Protein AF-A0A839G8G4-F1 (afdb_monomer_lite)

Organism: NCBI:txid1549639

Foldseek 3Di:
DDDDDDDDDDDDDDDDDDDDPDPDDPDPVVVLVVLLVVLVVLLVVLLVLLCVVLVPPDPLDDVCLVVSVVVNVVSLVVNVVCVVSYDPVSNVSSVVSNVSNVLSNVLNVVCNVPPDDLVLLLVLCCQQQVGSCNLVDQDDQACLLVSLVSNLVSCVVCVVPDDPVNVSSSSSVVSSSVSSCVVCVVVHDPVSVVSSVVSVVVVVVSVVVVVVVVVVVVVD

InterPro domains:
  IPR046695 Domain of unknown function DUF6565 [PF20203] (155-213)

pLDDT: mean 78.85, std 17.22, range [38.25, 98.38]

Secondary structure (DSSP, 8-state):
---------------------------HHHHHHHHHHHHHHHHHHHHHHHHHHHS-TT-S--TTHHHHHHHHHHHHHHHHTTGGGS-HHHHHHHHHHHHHHHHHHHHHHHHHHSPPPHHHHHHHHHHHHSSTTTTTSPPPTTTHHHHHHHHHHHHHHHGGG--HHHHHHHHHHHHHHHHHHHHHGGGS-HHHHHHHHHHHHHHHHHHHHHHHHHHHHH--

Sequence (220 aa):
MRSQFSCLYPFLFCATLLLTAACDRPSDQTAVTQTENKVEEELADFRNWVAAKTAKADSTADDKWPEVKEEFKQRSARLDARLDSLSATSKEEYKELRRKFNNWEASSQQRAEMPLHGETLRRFKTELLGSPTALDSIWAPDRVHDTYATFLQNVRKNRSGWTAADWDYVDEIYQQMSHKKDAVERNISPGDKLKIKALQAEYLTLETGHDAKGLFKAVK

Radius of gyration: 31.76 Å; chains: 1; bounding box: 90×43×109 Å

Structure (mmCIF, N/CA/C/O backbone):
data_AF-A0A839G8G4-F1
#
_entry.id   AF-A0A839G8G4-F1
#
loop_
_atom_site.group_PDB
_atom_site.id
_atom_site.type_symbol
_atom_site.label_atom_id
_atom_site.label_alt_id
_atom_site.label_comp_id
_atom_site.label_asym_id
_atom_site.label_entity_id
_atom_site.label_seq_id
_atom_site.pdbx_PDB_ins_code
_atom_site.Cartn_x
_atom_site.Cartn_y
_atom_site.Cartn_z
_atom_site.occupancy
_atom_site.B_iso_or_equiv
_atom_site.auth_seq_id
_atom_site.auth_comp_id
_atom_site.auth_asym_id
_atom_site.auth_atom_id
_atom_site.pdbx_PDB_model_num
ATOM 1 N N . MET A 1 1 ? -74.552 -1.899 85.674 1.00 39.09 1 MET A N 1
ATOM 2 C CA . MET A 1 1 ? -73.699 -3.095 85.844 1.00 39.09 1 MET A CA 1
ATOM 3 C C . MET A 1 1 ? -72.262 -2.680 85.574 1.00 39.09 1 MET A C 1
ATOM 5 O O . MET A 1 1 ? -72.058 -2.116 84.516 1.00 39.09 1 MET A O 1
ATOM 9 N N . ARG A 1 2 ? -71.373 -2.893 86.568 1.00 38.25 2 ARG A N 1
ATOM 10 C CA . ARG A 1 2 ? -69.904 -3.142 86.542 1.00 38.25 2 ARG A CA 1
ATOM 11 C C . ARG A 1 2 ? -69.070 -2.540 85.394 1.00 38.25 2 ARG A C 1
ATOM 13 O O . ARG A 1 2 ? -69.427 -2.692 84.245 1.00 38.25 2 ARG A O 1
ATOM 20 N N . SER A 1 3 ? -67.858 -2.032 85.561 1.00 39.75 3 SER A N 1
ATOM 21 C CA . SER A 1 3 ? -66.961 -1.751 86.684 1.00 39.75 3 SER A CA 1
ATOM 22 C C . SER A 1 3 ? -65.766 -0.994 86.077 1.00 39.75 3 SER A C 1
ATOM 24 O O . SER A 1 3 ? -65.448 -1.173 84.907 1.00 39.75 3 SER A O 1
ATOM 26 N N . GLN A 1 4 ? -65.136 -0.176 86.914 1.00 54.81 4 GLN A N 1
ATOM 27 C CA . GLN A 1 4 ? -63.794 0.421 86.852 1.00 54.81 4 GLN A CA 1
ATOM 28 C C . GLN A 1 4 ? -62.723 -0.349 86.051 1.00 54.81 4 GLN A C 1
ATOM 30 O O . GLN A 1 4 ? -62.725 -1.573 86.092 1.00 54.81 4 GLN A O 1
ATOM 35 N N . PHE A 1 5 ? -61.759 0.367 85.449 1.00 51.28 5 PHE A N 1
ATOM 36 C CA . PHE A 1 5 ? -60.326 0.289 85.804 1.00 51.28 5 PHE A CA 1
ATOM 37 C C . PHE A 1 5 ? -59.495 1.390 85.107 1.00 51.28 5 PHE A C 1
ATOM 39 O O . PHE A 1 5 ? -59.563 1.578 83.896 1.00 51.28 5 PHE A O 1
ATOM 46 N N . SER A 1 6 ? -58.707 2.105 85.910 1.00 54.09 6 SER A N 1
ATOM 47 C CA . SER A 1 6 ? -57.649 3.050 85.531 1.00 54.09 6 SER A CA 1
ATOM 48 C C . SER A 1 6 ? -56.405 2.329 84.993 1.00 54.09 6 SER A C 1
ATOM 50 O O . SER A 1 6 ? -56.079 1.266 85.512 1.00 54.09 6 SER A O 1
ATOM 52 N N . CYS A 1 7 ? -55.633 2.948 84.086 1.00 47.78 7 CYS A N 1
ATOM 53 C CA . CYS A 1 7 ? -54.163 2.894 84.141 1.00 47.78 7 CYS A CA 1
ATOM 54 C C . CYS A 1 7 ? -53.483 4.001 83.308 1.00 47.78 7 CYS A C 1
ATOM 56 O O . CYS A 1 7 ? -53.984 4.450 82.283 1.00 47.78 7 CYS A O 1
ATOM 58 N N . LEU A 1 8 ? -52.348 4.440 83.844 1.00 43.16 8 LEU A N 1
ATOM 59 C CA . LEU A 1 8 ? -51.515 5.610 83.565 1.00 43.16 8 LEU A CA 1
ATOM 60 C C . LEU A 1 8 ? -50.354 5.307 82.579 1.00 43.16 8 LEU A C 1
ATOM 62 O O . LEU A 1 8 ? -49.754 4.245 82.696 1.00 43.16 8 LEU A O 1
ATOM 66 N N . TYR A 1 9 ? -49.970 6.327 81.777 1.00 46.84 9 TYR A N 1
ATOM 67 C CA . TYR A 1 9 ? -48.616 6.657 81.231 1.00 46.84 9 TYR A CA 1
ATOM 68 C C . TYR A 1 9 ? -47.989 5.766 80.110 1.00 46.84 9 TYR A C 1
ATOM 70 O O . TYR A 1 9 ? -48.392 4.622 79.951 1.00 46.84 9 TYR A O 1
ATOM 78 N N . PRO A 1 10 ? -46.908 6.195 79.400 1.00 55.59 10 PRO A N 1
ATOM 79 C CA . PRO A 1 10 ? -46.679 7.442 78.636 1.00 55.59 10 PRO A CA 1
ATOM 80 C C . PRO A 1 10 ? -45.922 7.219 77.280 1.00 55.59 10 PRO A C 1
ATOM 82 O O . PRO A 1 10 ? -45.584 6.099 76.929 1.00 55.59 10 PRO A O 1
ATOM 85 N N . PHE A 1 11 ? -45.631 8.312 76.550 1.00 45.66 11 PHE A N 1
ATOM 86 C CA . PHE A 1 11 ? -44.512 8.533 75.598 1.00 45.66 11 PHE A CA 1
ATOM 87 C C . PHE A 1 11 ? -43.949 7.354 74.765 1.00 45.66 11 PHE A C 1
ATOM 89 O O . PHE A 1 11 ? -43.219 6.529 75.299 1.00 45.66 11 PHE A O 1
ATOM 96 N N . LEU A 1 12 ? -44.040 7.434 73.425 1.00 48.47 12 LEU A N 1
ATOM 97 C CA . LEU A 1 12 ? -42.851 7.280 72.566 1.00 48.47 12 LEU A CA 1
ATOM 98 C C . LEU A 1 12 ? -43.067 7.835 71.145 1.00 48.47 12 LEU A C 1
ATOM 100 O O . LEU A 1 12 ? -43.949 7.419 70.400 1.00 48.47 12 LEU A O 1
ATOM 104 N N . PHE A 1 13 ? -42.215 8.798 70.803 1.00 47.19 13 PHE A N 1
ATOM 105 C CA . PHE A 1 13 ? -41.984 9.363 69.478 1.00 47.19 13 PHE A CA 1
ATOM 106 C C . PHE A 1 13 ? -41.374 8.282 68.567 1.00 47.19 13 PHE A C 1
ATOM 108 O O . PHE A 1 13 ? -40.364 7.686 68.934 1.00 47.19 13 PHE A O 1
ATOM 115 N N . CYS A 1 14 ? -41.913 8.060 67.367 1.00 41.09 14 CYS A N 1
ATOM 116 C CA . CYS A 1 14 ? -41.166 7.382 66.306 1.00 41.09 14 CYS A CA 1
ATOM 117 C C . CYS A 1 14 ? -41.552 7.972 64.946 1.00 41.09 14 CYS A C 1
ATOM 119 O O . CYS A 1 14 ? -42.540 7.587 64.322 1.00 41.09 14 CYS A O 1
ATOM 121 N N . ALA A 1 15 ? -40.777 8.974 64.528 1.00 46.25 15 ALA A N 1
ATOM 122 C CA . ALA A 1 15 ? -40.809 9.529 63.187 1.00 46.25 15 ALA A CA 1
ATOM 123 C C . ALA A 1 15 ? -40.281 8.476 62.202 1.00 46.25 15 ALA A C 1
ATOM 125 O O . ALA A 1 15 ? -39.110 8.102 62.246 1.00 46.25 15 ALA A O 1
ATOM 126 N N . THR A 1 16 ? -41.149 7.986 61.321 1.00 45.97 16 THR A N 1
ATOM 127 C CA . THR A 1 16 ? -40.780 7.078 60.232 1.00 45.97 16 THR A CA 1
ATOM 128 C C . THR A 1 16 ? -40.383 7.901 59.010 1.00 45.97 16 THR A C 1
ATOM 130 O O . THR A 1 16 ? -41.213 8.438 58.282 1.00 45.97 16 THR A O 1
ATOM 133 N N . LEU A 1 17 ? -39.071 8.016 58.816 1.00 45.28 17 LEU A N 1
ATOM 134 C CA . LEU A 1 17 ? -38.427 8.522 57.608 1.00 45.28 17 LEU A CA 1
ATOM 135 C C . LEU A 1 17 ? -38.549 7.444 56.517 1.00 45.28 17 LEU A C 1
ATOM 137 O O . LEU A 1 17 ? -37.880 6.414 56.577 1.00 45.28 17 LEU A O 1
ATOM 141 N N . LEU A 1 18 ? -39.423 7.659 55.532 1.00 46.69 18 LEU A N 1
ATOM 142 C CA . LEU A 1 18 ? -39.473 6.852 54.312 1.00 46.69 18 LEU A CA 1
ATOM 143 C C . LEU A 1 18 ? -38.325 7.290 53.391 1.00 46.69 18 LEU A C 1
ATOM 145 O O . LEU A 1 18 ? -38.434 8.292 52.687 1.00 46.69 18 LEU A O 1
ATOM 149 N N . LEU A 1 19 ? -37.217 6.543 53.400 1.00 46.03 19 LEU A N 1
ATOM 150 C CA . LEU A 1 19 ? -36.221 6.604 52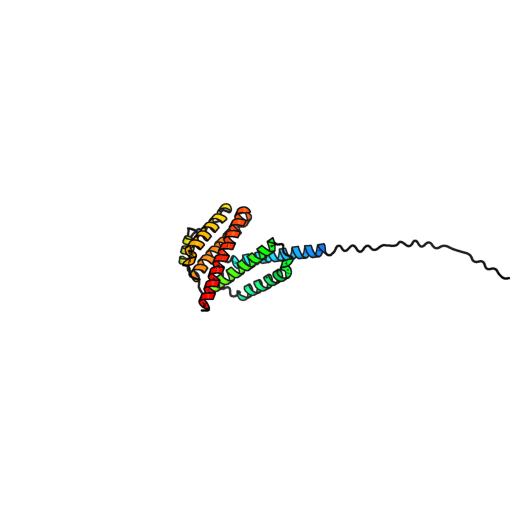.330 1.00 46.03 19 LEU A CA 1
ATOM 151 C C . LEU A 1 19 ? -36.797 5.907 51.091 1.00 46.03 19 LEU A C 1
ATOM 153 O O . LEU A 1 19 ? -36.861 4.681 51.020 1.00 46.03 19 LEU A O 1
ATOM 157 N N . THR A 1 20 ? -37.190 6.690 50.092 1.00 52.88 20 THR A N 1
ATOM 158 C CA . THR A 1 20 ? -37.368 6.204 48.723 1.00 52.88 20 THR A CA 1
ATOM 159 C C . THR A 1 20 ? -35.988 5.967 48.114 1.00 52.88 20 THR A C 1
ATOM 161 O O . THR A 1 20 ? -35.296 6.915 47.743 1.00 52.88 20 THR A O 1
ATOM 164 N N . ALA A 1 21 ? -35.567 4.706 48.023 1.00 50.88 21 ALA A N 1
ATOM 165 C CA . ALA A 1 21 ? -34.405 4.320 47.233 1.00 50.88 21 ALA A CA 1
ATOM 166 C C . ALA A 1 21 ? -34.745 4.455 45.738 1.00 50.88 21 ALA A C 1
ATOM 168 O O . ALA A 1 21 ? -35.366 3.573 45.145 1.00 50.88 21 ALA A O 1
ATOM 169 N N . ALA A 1 22 ? -34.358 5.579 45.134 1.00 47.53 22 ALA A N 1
ATOM 170 C CA . ALA A 1 22 ? -34.290 5.724 43.687 1.00 47.53 22 ALA A CA 1
ATOM 171 C C . ALA A 1 22 ? -33.100 4.893 43.175 1.00 47.53 22 ALA A C 1
ATOM 173 O O . ALA A 1 22 ? -31.946 5.209 43.453 1.00 47.53 22 ALA A O 1
ATOM 174 N N . CYS A 1 23 ? -33.377 3.798 42.464 1.00 41.28 23 CYS A N 1
ATOM 175 C CA . CYS A 1 23 ? -32.366 3.077 41.693 1.00 41.28 23 CYS A CA 1
ATOM 176 C C . CYS A 1 23 ? -32.070 3.862 40.409 1.00 41.28 23 CYS A C 1
ATOM 178 O O . CYS A 1 23 ? -32.618 3.553 39.354 1.00 41.28 23 CYS A O 1
ATOM 180 N N . ASP A 1 24 ? -31.210 4.873 40.496 1.00 49.69 24 ASP A N 1
ATOM 181 C CA . ASP A 1 24 ? -30.507 5.384 39.321 1.00 49.69 24 ASP A CA 1
ATOM 182 C C . ASP A 1 24 ? -29.491 4.317 38.877 1.00 49.69 24 ASP A C 1
ATOM 184 O O . ASP A 1 24 ? -28.646 3.886 39.665 1.00 49.69 24 ASP A O 1
ATOM 188 N N . ARG A 1 25 ? -29.584 3.850 37.625 1.00 53.97 25 ARG A N 1
ATOM 189 C CA . ARG A 1 25 ? -28.586 2.976 36.980 1.00 53.97 25 ARG A CA 1
ATOM 190 C C . ARG A 1 25 ? -27.705 3.809 36.040 1.00 53.97 25 ARG A C 1
ATOM 192 O O . ARG A 1 25 ? -28.003 3.882 34.849 1.00 53.97 25 ARG A O 1
ATOM 199 N N . PRO A 1 26 ? -26.589 4.388 36.512 1.00 51.09 26 PRO A N 1
ATOM 200 C CA . PRO A 1 26 ? -25.549 4.906 35.640 1.00 51.09 26 PRO A CA 1
ATOM 201 C C . PRO A 1 26 ? -24.503 3.802 35.418 1.00 51.09 26 PRO A C 1
ATOM 203 O O . PRO A 1 26 ? -23.453 3.797 36.053 1.00 51.09 26 PRO A O 1
ATOM 206 N N . SER A 1 27 ? -24.794 2.807 34.575 1.00 55.31 27 SER A N 1
ATOM 207 C CA . SER A 1 27 ? -23.819 1.729 34.302 1.00 55.31 27 SER A CA 1
ATOM 208 C C . SER A 1 27 ? -23.748 1.247 32.855 1.00 55.31 27 SER A C 1
ATOM 210 O O . SER A 1 27 ? -22.764 0.612 32.496 1.00 55.31 27 SER A O 1
ATOM 212 N N . ASP A 1 28 ? -24.744 1.544 32.016 1.00 58.34 28 ASP A N 1
ATOM 213 C CA . ASP A 1 28 ? -24.764 1.039 30.633 1.00 58.34 28 ASP A CA 1
ATOM 214 C C . ASP A 1 28 ? -23.911 1.895 29.686 1.00 58.34 28 ASP A C 1
ATOM 216 O O . ASP A 1 28 ? -23.117 1.382 28.903 1.00 58.34 28 ASP A O 1
ATOM 220 N N . GLN A 1 29 ? -23.998 3.223 29.800 1.00 61.53 29 GLN A N 1
ATOM 221 C CA . GLN A 1 29 ? -23.278 4.132 28.898 1.00 61.53 29 GLN A CA 1
ATOM 222 C C . GLN A 1 29 ? -21.758 4.089 29.100 1.00 61.53 29 GLN A C 1
ATOM 224 O O . GLN A 1 29 ? -21.004 4.115 28.133 1.00 61.53 29 GLN A O 1
ATOM 229 N N . THR A 1 30 ? -21.289 3.961 30.342 1.00 64.94 30 THR A N 1
ATOM 230 C CA . THR A 1 30 ? -19.854 3.888 30.653 1.00 64.94 30 THR A CA 1
ATOM 231 C C . THR A 1 30 ? -19.215 2.588 30.164 1.00 64.94 30 THR A C 1
ATOM 233 O O . THR A 1 30 ? -18.091 2.618 29.664 1.00 64.94 30 THR A O 1
ATOM 236 N N . ALA A 1 31 ? -19.930 1.461 30.239 1.00 70.56 31 ALA A N 1
ATOM 237 C CA . ALA A 1 31 ? -19.451 0.168 29.750 1.00 70.56 31 ALA A CA 1
ATOM 238 C C . ALA A 1 31 ? -19.370 0.110 28.213 1.00 70.56 31 ALA A C 1
ATOM 240 O O . ALA A 1 31 ? -18.408 -0.440 27.666 1.00 70.56 31 ALA A O 1
ATOM 241 N N . VAL A 1 32 ? -20.340 0.716 27.515 1.00 74.88 32 VAL A N 1
ATOM 242 C CA . VAL A 1 32 ? -20.337 0.826 26.045 1.00 74.88 32 VAL A CA 1
ATOM 243 C C . VAL A 1 32 ? -19.165 1.685 25.575 1.00 74.88 32 VAL A C 1
ATOM 245 O O . VAL A 1 32 ? -18.343 1.207 24.797 1.00 74.88 32 VAL A O 1
ATOM 248 N N . THR A 1 33 ? -18.995 2.891 26.127 1.00 78.12 33 THR A N 1
ATOM 249 C CA . THR A 1 33 ? -17.882 3.782 25.753 1.00 78.12 33 THR A CA 1
ATOM 250 C C . THR A 1 33 ? -16.512 3.172 26.067 1.00 78.12 33 THR A C 1
ATOM 252 O O . THR A 1 33 ? -15.567 3.324 25.294 1.00 78.12 33 THR A O 1
ATOM 255 N N . GLN A 1 34 ? -16.373 2.441 27.177 1.00 81.12 34 GLN A N 1
ATOM 256 C CA . GLN A 1 34 ? -15.123 1.745 27.497 1.00 81.12 34 GLN A CA 1
ATOM 257 C C . GLN A 1 34 ? -14.823 0.609 26.507 1.00 81.12 34 GLN A C 1
ATOM 259 O O . GLN A 1 34 ? -13.662 0.388 26.158 1.00 81.12 34 GLN A O 1
ATOM 264 N N . THR A 1 35 ? -15.857 -0.099 26.046 1.00 80.88 35 THR A N 1
ATOM 265 C CA . THR A 1 35 ? -15.721 -1.154 25.037 1.00 80.88 35 THR A CA 1
ATOM 266 C C . THR A 1 35 ? -15.311 -0.566 23.691 1.00 80.88 35 THR A C 1
ATOM 268 O O . THR A 1 35 ? -14.343 -1.044 23.111 1.00 80.88 35 THR A O 1
ATOM 271 N N . GLU A 1 36 ? -15.967 0.501 23.232 1.00 83.56 36 GLU A N 1
ATOM 272 C CA . GLU A 1 36 ? -15.613 1.208 21.992 1.00 83.56 36 GLU A CA 1
ATOM 273 C C . GLU A 1 36 ? -14.155 1.690 22.019 1.00 83.56 36 GLU A C 1
ATOM 275 O O . GLU A 1 36 ? -13.376 1.337 21.136 1.00 83.56 36 GLU A O 1
ATOM 280 N N . ASN A 1 37 ? -13.735 2.381 23.087 1.00 87.94 37 ASN A N 1
ATOM 281 C CA . ASN A 1 37 ? -12.352 2.853 23.234 1.00 87.94 37 ASN A CA 1
ATOM 282 C C . ASN A 1 37 ? -11.328 1.712 23.160 1.00 87.94 37 ASN A C 1
ATOM 284 O O . ASN A 1 37 ? -10.284 1.853 22.526 1.00 87.94 37 ASN A O 1
ATOM 288 N N . LYS A 1 38 ? -11.633 0.567 23.779 1.00 92.75 38 LYS A N 1
ATOM 289 C CA . LYS A 1 38 ? -10.752 -0.603 23.758 1.00 92.75 38 LYS A CA 1
ATOM 290 C C . LYS A 1 38 ? -10.652 -1.228 22.365 1.00 92.75 38 LYS A C 1
ATOM 292 O O . LYS A 1 38 ? -9.578 -1.668 21.972 1.00 92.75 38 LYS A O 1
ATOM 297 N N . VAL A 1 39 ? -11.754 -1.297 21.618 1.00 92.75 39 VAL A N 1
ATOM 298 C CA . VAL A 1 39 ? -11.747 -1.873 20.262 1.00 92.75 39 VAL A CA 1
ATOM 299 C C . VAL A 1 39 ? -11.009 -0.951 19.284 1.00 92.75 39 VAL A C 1
ATOM 301 O O . VAL A 1 39 ? -10.279 -1.437 18.421 1.00 92.75 39 VAL A O 1
ATOM 304 N N . GLU A 1 40 ? -11.114 0.368 19.452 1.00 91.75 40 GLU A N 1
ATOM 305 C CA . GLU A 1 40 ? -10.335 1.338 18.669 1.00 91.75 40 GLU A CA 1
ATOM 306 C C . GLU A 1 40 ? -8.826 1.264 18.990 1.00 91.75 40 GLU A C 1
ATOM 308 O O . GLU A 1 40 ? -7.991 1.338 18.086 1.00 91.75 40 GLU A O 1
ATOM 313 N N . GLU A 1 41 ? -8.453 1.038 20.255 1.00 93.25 41 GLU A N 1
ATOM 314 C CA . GLU A 1 41 ? -7.062 0.767 20.652 1.00 93.25 41 GLU A CA 1
ATOM 315 C C . GLU A 1 41 ? -6.534 -0.528 20.011 1.00 93.25 41 GLU A C 1
ATOM 317 O O . GLU A 1 41 ? -5.456 -0.538 19.414 1.00 93.25 41 GLU A O 1
ATOM 322 N N . GLU A 1 42 ? -7.322 -1.607 20.037 1.00 94.31 42 GLU A N 1
ATOM 323 C CA . GLU A 1 42 ? -6.969 -2.867 19.373 1.00 94.31 42 GLU A CA 1
ATOM 324 C C . GLU A 1 42 ? -6.790 -2.702 17.853 1.00 94.31 42 GLU A C 1
ATOM 326 O O . GLU A 1 42 ? -5.913 -3.342 17.262 1.00 94.31 42 GLU A O 1
ATOM 331 N N . LEU A 1 43 ? -7.586 -1.841 17.208 1.00 93.50 43 LEU A N 1
ATOM 332 C CA . LEU A 1 43 ? -7.417 -1.508 15.793 1.00 93.50 43 LEU A CA 1
ATOM 333 C C . LEU A 1 43 ? -6.118 -0.730 15.551 1.00 93.50 43 LEU A C 1
ATOM 335 O O . LEU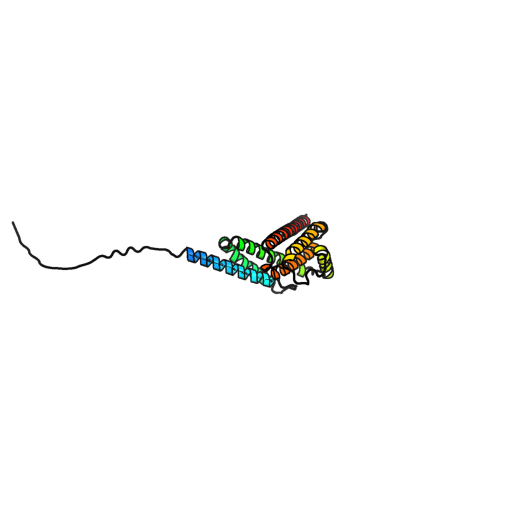 A 1 43 ? -5.405 -1.014 14.586 1.00 93.50 43 LEU A O 1
ATOM 339 N N . ALA A 1 44 ? -5.772 0.216 16.427 1.00 89.81 44 ALA A N 1
ATOM 340 C CA . ALA A 1 44 ? -4.510 0.946 16.341 1.00 89.81 44 ALA A CA 1
ATOM 341 C C . ALA A 1 44 ? -3.298 0.008 16.491 1.00 89.81 44 ALA A C 1
ATOM 343 O O . ALA A 1 44 ? -2.339 0.105 15.717 1.00 89.81 44 ALA A O 1
ATOM 344 N N . ASP A 1 45 ? -3.363 -0.946 17.419 1.00 93.94 45 ASP A N 1
ATOM 345 C CA . ASP A 1 45 ? -2.355 -1.995 17.582 1.00 93.94 45 ASP A CA 1
ATOM 346 C C . ASP A 1 45 ? -2.260 -2.895 16.352 1.00 93.94 45 ASP A C 1
ATOM 348 O O . ASP A 1 45 ? -1.163 -3.228 15.892 1.00 93.94 45 ASP A O 1
ATOM 352 N N . PHE A 1 46 ? -3.405 -3.280 15.786 1.00 94.69 46 PHE A N 1
ATOM 353 C CA . PHE A 1 46 ? -3.454 -4.066 14.560 1.00 94.69 46 PHE A CA 1
ATOM 354 C C . PHE A 1 46 ? -2.830 -3.316 13.383 1.00 94.69 46 PHE A C 1
ATOM 356 O O . PHE A 1 46 ? -2.013 -3.893 12.666 1.00 94.69 46 PHE A O 1
ATOM 363 N N . ARG A 1 47 ? -3.120 -2.019 13.229 1.00 91.00 47 ARG A N 1
ATOM 364 C CA . ARG A 1 47 ? -2.478 -1.160 12.228 1.00 91.00 47 ARG A CA 1
ATOM 365 C C . ARG A 1 47 ? -0.966 -1.161 12.377 1.00 91.00 47 ARG A C 1
ATOM 367 O O . ARG A 1 47 ? -0.260 -1.366 11.391 1.00 91.00 47 ARG A O 1
ATOM 374 N N . ASN A 1 48 ? -0.470 -0.920 13.588 1.00 86.00 48 ASN A N 1
ATOM 375 C CA . ASN A 1 48 ? 0.965 -0.860 13.854 1.00 86.00 48 ASN A CA 1
ATOM 376 C C . ASN A 1 48 ? 1.635 -2.202 13.540 1.00 86.00 48 ASN A C 1
ATOM 378 O O . ASN A 1 48 ? 2.703 -2.239 12.930 1.00 86.00 48 ASN A O 1
ATOM 382 N N . TRP A 1 49 ? 0.979 -3.306 13.898 1.00 91.69 49 TRP A N 1
ATOM 383 C CA . TRP A 1 49 ? 1.453 -4.650 13.599 1.00 91.69 49 TRP A CA 1
ATOM 384 C C . TRP A 1 49 ? 1.482 -4.937 12.090 1.00 91.69 49 TRP A C 1
ATOM 386 O O . TRP A 1 49 ? 2.516 -5.369 11.582 1.00 91.69 49 TRP A O 1
ATOM 396 N N . VAL A 1 50 ? 0.403 -4.638 11.352 1.00 86.75 50 VAL A N 1
ATOM 397 C CA . VAL A 1 50 ? 0.353 -4.808 9.887 1.00 86.75 50 VAL A CA 1
ATOM 398 C C . VAL A 1 50 ? 1.425 -3.948 9.223 1.00 86.75 50 VAL A C 1
ATOM 400 O O . VAL A 1 50 ? 2.163 -4.441 8.372 1.00 86.75 50 VAL A O 1
ATOM 403 N N . ALA A 1 51 ? 1.572 -2.686 9.631 1.00 82.31 51 ALA A N 1
ATOM 404 C CA . ALA A 1 51 ? 2.623 -1.809 9.127 1.00 82.31 51 ALA A CA 1
ATOM 405 C C . ALA A 1 51 ? 4.018 -2.404 9.378 1.00 82.31 51 ALA A C 1
ATOM 407 O O . ALA A 1 51 ? 4.826 -2.452 8.460 1.00 82.31 51 ALA A O 1
ATOM 408 N N . ALA A 1 52 ? 4.286 -2.933 10.575 1.00 81.94 52 ALA A N 1
ATOM 409 C CA . ALA A 1 52 ? 5.578 -3.532 10.905 1.00 81.94 52 ALA A CA 1
ATOM 410 C C . ALA A 1 52 ? 5.895 -4.793 10.080 1.00 81.94 52 ALA A C 1
ATOM 412 O O . ALA A 1 52 ? 7.037 -4.965 9.652 1.00 81.94 52 ALA A O 1
ATOM 413 N N . LYS A 1 53 ? 4.909 -5.672 9.845 1.00 83.56 53 LYS A N 1
ATOM 414 C CA . LYS A 1 53 ? 5.104 -6.883 9.026 1.00 83.56 53 LYS A CA 1
ATOM 415 C C . LYS A 1 53 ? 5.261 -6.546 7.538 1.00 83.56 53 LYS A C 1
ATOM 417 O O . LYS A 1 53 ? 6.112 -7.127 6.878 1.00 83.56 53 LYS A O 1
ATOM 422 N N . THR A 1 54 ? 4.506 -5.565 7.038 1.00 76.88 54 THR A N 1
ATOM 423 C CA . THR A 1 54 ? 4.491 -5.189 5.610 1.00 76.88 54 THR A CA 1
ATOM 424 C C . THR A 1 54 ? 5.578 -4.188 5.203 1.00 76.88 54 THR A C 1
ATOM 426 O O . THR A 1 54 ? 5.881 -4.077 4.021 1.00 76.88 54 THR A O 1
ATOM 429 N N . ALA A 1 55 ? 6.194 -3.466 6.146 1.00 67.75 55 ALA A N 1
ATOM 430 C CA . ALA A 1 55 ? 7.253 -2.491 5.853 1.00 67.75 55 ALA A CA 1
ATOM 431 C C . ALA A 1 55 ? 8.626 -3.121 5.561 1.00 67.75 55 ALA A C 1
ATOM 433 O O . ALA A 1 55 ? 9.518 -2.438 5.055 1.00 67.75 55 ALA A O 1
ATOM 434 N N . LYS A 1 56 ? 8.838 -4.403 5.885 1.00 56.81 56 LYS A N 1
ATOM 435 C CA . LYS A 1 56 ? 10.113 -5.070 5.606 1.00 56.81 56 LYS A CA 1
ATOM 436 C C . LYS A 1 56 ? 10.186 -5.439 4.123 1.00 56.81 56 LYS A C 1
ATOM 438 O O . LYS A 1 56 ? 9.640 -6.454 3.709 1.00 56.81 56 LYS A O 1
ATOM 443 N N . ALA A 1 57 ? 10.908 -4.623 3.357 1.00 42.75 57 ALA A N 1
ATOM 444 C CA . ALA A 1 57 ? 11.176 -4.790 1.924 1.00 42.75 57 ALA A CA 1
ATOM 445 C C . ALA A 1 57 ? 11.911 -6.098 1.541 1.00 42.75 57 ALA A C 1
ATOM 447 O O . ALA A 1 57 ? 12.074 -6.368 0.359 1.00 42.75 57 ALA A O 1
ATOM 448 N N . ASP A 1 58 ? 12.322 -6.905 2.523 1.00 46.56 58 ASP A N 1
ATOM 449 C CA . ASP A 1 58 ? 13.195 -8.074 2.364 1.00 46.56 58 ASP A CA 1
ATOM 450 C C . ASP A 1 58 ? 12.700 -9.302 3.153 1.00 46.56 58 ASP A C 1
ATOM 452 O O . ASP A 1 58 ? 13.501 -10.083 3.657 1.00 46.56 58 ASP A O 1
ATOM 456 N N . SER A 1 59 ? 11.388 -9.533 3.297 1.00 49.88 59 SER A N 1
ATOM 457 C CA . SER A 1 59 ? 10.940 -10.857 3.770 1.00 49.88 59 SER A CA 1
ATOM 458 C C . SER A 1 59 ? 10.986 -11.881 2.627 1.00 49.88 59 SER A C 1
ATOM 460 O O . SER A 1 59 ? 9.967 -12.446 2.226 1.00 49.88 59 SER A O 1
ATOM 462 N N . THR A 1 60 ? 12.173 -12.112 2.070 1.00 42.34 60 THR A N 1
ATOM 463 C CA . THR A 1 60 ? 12.494 -13.406 1.475 1.00 42.34 60 THR A CA 1
ATOM 464 C C . THR A 1 60 ? 12.462 -14.421 2.617 1.00 42.34 60 THR A C 1
ATOM 466 O O . THR A 1 60 ? 13.327 -14.417 3.480 1.00 42.34 60 THR A O 1
ATOM 469 N N . ALA A 1 61 ? 11.407 -15.239 2.657 1.00 53.97 61 ALA A N 1
ATOM 470 C CA . ALA A 1 61 ? 11.322 -16.461 3.460 1.00 53.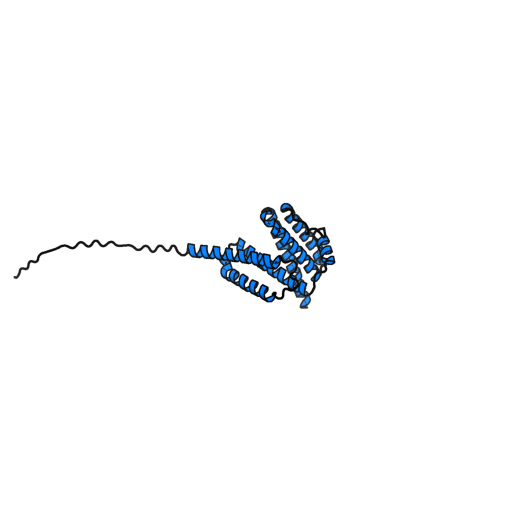97 61 ALA A CA 1
ATOM 471 C C . ALA A 1 61 ? 11.767 -16.326 4.938 1.00 53.97 61 ALA A C 1
ATOM 473 O O . ALA A 1 61 ? 12.815 -16.825 5.334 1.00 53.97 61 ALA A O 1
ATOM 474 N N . ASP A 1 62 ? 10.946 -15.689 5.778 1.00 57.19 62 ASP A N 1
ATOM 475 C CA . ASP A 1 62 ? 11.123 -15.782 7.233 1.00 57.19 62 ASP A CA 1
ATOM 476 C C . ASP A 1 62 ? 10.635 -17.174 7.695 1.00 57.19 62 ASP A C 1
ATOM 478 O O . ASP A 1 62 ? 9.466 -17.514 7.492 1.00 57.19 62 ASP A O 1
ATOM 482 N N . ASP A 1 63 ? 11.472 -17.948 8.398 1.00 60.09 63 ASP A N 1
ATOM 483 C CA . ASP A 1 63 ? 11.105 -19.222 9.066 1.00 60.09 63 ASP A CA 1
ATOM 484 C C . ASP A 1 63 ? 9.880 -19.089 10.003 1.00 60.09 63 ASP A C 1
ATOM 486 O O . ASP A 1 63 ? 9.275 -20.067 10.443 1.00 60.09 63 ASP A O 1
ATOM 490 N N . LYS A 1 64 ? 9.490 -17.848 10.307 1.00 70.81 64 LYS A N 1
ATOM 491 C CA . LYS A 1 64 ? 8.361 -17.462 11.158 1.00 70.81 64 LYS A CA 1
ATOM 492 C C . LYS A 1 64 ? 7.056 -17.260 10.392 1.00 70.81 64 LYS A C 1
ATOM 494 O O . LYS A 1 64 ? 6.084 -16.761 10.955 1.00 70.81 64 LYS A O 1
ATOM 499 N N . TRP A 1 65 ? 7.001 -17.626 9.114 1.00 78.94 65 TRP A N 1
ATOM 500 C CA . TRP A 1 65 ? 5.815 -17.416 8.290 1.00 78.94 65 TRP A CA 1
ATOM 501 C C . TRP A 1 65 ? 4.510 -17.991 8.873 1.00 78.94 65 TRP A C 1
ATOM 503 O O . TRP A 1 65 ? 3.519 -17.256 8.941 1.00 78.94 65 TRP A O 1
ATOM 513 N N . PRO A 1 66 ? 4.486 -19.237 9.388 1.00 81.31 66 PRO A N 1
ATOM 514 C CA . PRO A 1 66 ? 3.292 -19.781 10.035 1.00 81.31 66 PRO A CA 1
ATOM 515 C C . PRO A 1 66 ? 2.862 -18.986 11.276 1.00 81.31 66 PRO A C 1
ATOM 517 O O . PRO A 1 66 ? 1.669 -18.792 11.499 1.00 81.31 66 PRO A O 1
ATOM 520 N N . GLU A 1 67 ? 3.823 -18.483 12.055 1.00 85.81 67 GLU A N 1
ATOM 521 C CA . GLU A 1 67 ? 3.566 -17.654 13.239 1.00 85.81 67 GLU A CA 1
ATOM 522 C C . GLU A 1 67 ? 2.905 -16.329 12.840 1.00 85.81 67 GLU A C 1
ATOM 524 O O . GLU A 1 67 ? 1.901 -15.936 13.429 1.00 85.81 67 GLU A O 1
ATOM 529 N N . VAL A 1 68 ? 3.393 -15.679 11.777 1.00 87.19 68 VAL A N 1
ATOM 530 C CA . VAL A 1 68 ? 2.821 -14.424 11.266 1.00 87.19 68 VAL A CA 1
ATOM 531 C C . VAL A 1 68 ? 1.375 -14.609 10.789 1.00 87.19 68 VAL A C 1
ATOM 533 O O . VAL A 1 68 ? 0.527 -13.765 11.091 1.00 87.19 68 VAL A O 1
ATOM 536 N N . LYS A 1 69 ? 1.067 -15.713 10.091 1.00 84.25 69 LYS A N 1
ATOM 537 C CA . LYS A 1 69 ? -0.310 -16.034 9.671 1.00 84.25 69 LYS A CA 1
ATOM 538 C C . LYS A 1 69 ? -1.233 -16.268 10.863 1.00 84.25 69 LYS A C 1
ATOM 540 O O . LYS A 1 69 ? -2.360 -15.770 10.885 1.00 84.25 69 LYS A O 1
ATOM 545 N N . GLU A 1 70 ? -0.762 -17.011 11.860 1.00 88.69 70 GLU A N 1
ATOM 546 C CA . GLU A 1 70 ? -1.552 -17.300 13.054 1.00 88.69 70 GLU A CA 1
ATOM 547 C C . GLU A 1 70 ? -1.786 -16.031 13.891 1.00 88.69 70 GLU A C 1
ATOM 549 O O . GLU A 1 70 ? -2.916 -15.768 14.305 1.00 88.69 70 GLU A O 1
ATOM 554 N N . GLU A 1 71 ? -0.774 -15.172 14.052 1.00 91.38 71 GLU A N 1
ATOM 555 C CA . GLU A 1 71 ? -0.925 -13.858 14.686 1.00 91.38 71 GLU A CA 1
ATOM 556 C C . GLU A 1 71 ? -1.976 -12.993 13.965 1.00 91.38 71 GLU A C 1
ATOM 558 O O . GLU A 1 71 ? -2.829 -12.385 14.623 1.00 91.38 71 GLU A O 1
ATOM 563 N N . PHE A 1 72 ? -1.951 -12.949 12.626 1.00 92.12 72 PHE A N 1
ATOM 564 C CA . PHE A 1 72 ? -2.950 -12.224 11.838 1.00 92.12 72 PHE A CA 1
ATOM 565 C C . PHE A 1 72 ? -4.356 -12.773 12.068 1.00 92.12 72 PHE A C 1
ATOM 567 O O . PHE A 1 72 ? -5.280 -11.997 12.322 1.00 92.12 72 PHE A O 1
ATOM 574 N N . LYS A 1 73 ? -4.520 -14.099 12.017 1.00 87.81 73 LYS A N 1
ATOM 575 C CA . LYS A 1 73 ? -5.804 -14.771 12.242 1.00 87.81 73 LYS A CA 1
ATOM 576 C C . LYS A 1 73 ? -6.355 -14.455 13.629 1.00 87.81 73 LYS A C 1
ATOM 578 O O . LYS A 1 73 ? -7.517 -14.073 13.749 1.00 87.81 73 LYS A O 1
ATOM 583 N N . GLN A 1 74 ? -5.527 -14.551 14.668 1.00 94.12 74 GLN A N 1
ATOM 584 C CA . GLN A 1 74 ? -5.937 -14.270 16.044 1.00 94.12 74 GLN A CA 1
ATOM 585 C C . GLN A 1 74 ? -6.306 -12.798 16.255 1.00 94.12 74 GLN A C 1
ATOM 587 O O . GLN A 1 74 ? -7.318 -12.504 16.892 1.00 94.12 74 GLN A O 1
ATOM 592 N N . ARG A 1 75 ? -5.505 -11.862 15.729 1.00 95.62 75 ARG A N 1
ATOM 593 C CA . ARG A 1 75 ? -5.787 -10.418 15.811 1.00 95.62 75 ARG A CA 1
ATOM 594 C C . ARG A 1 75 ? -7.058 -10.058 15.045 1.00 95.62 75 ARG A C 1
ATOM 596 O O . ARG A 1 75 ? -7.913 -9.363 15.587 1.00 95.62 75 ARG A O 1
ATOM 603 N N . SER A 1 76 ? -7.209 -10.587 13.832 1.00 86.81 76 SER A N 1
ATOM 604 C CA . SER A 1 76 ? -8.385 -10.358 12.993 1.00 86.81 76 SER A CA 1
ATOM 605 C C . SER A 1 76 ? -9.648 -10.908 13.643 1.00 86.81 76 SER A C 1
ATOM 607 O O . SER A 1 76 ? -10.624 -10.178 13.721 1.00 86.81 76 SER A O 1
ATOM 609 N N . ALA A 1 77 ? -9.615 -12.124 14.198 1.00 90.25 77 ALA A N 1
ATOM 610 C CA . ALA A 1 77 ? -10.768 -12.726 14.869 1.00 90.25 77 ALA A CA 1
ATOM 611 C C . ALA A 1 77 ? -11.255 -11.909 16.080 1.00 90.25 77 ALA A C 1
ATOM 613 O O . ALA A 1 77 ? -12.458 -11.810 16.314 1.00 90.25 77 ALA A O 1
ATOM 614 N N . ARG A 1 78 ? -10.336 -11.294 16.842 1.00 92.50 78 ARG A N 1
ATOM 615 C CA . ARG A 1 78 ? -10.696 -10.410 17.966 1.00 92.50 78 ARG A CA 1
ATOM 616 C C . ARG A 1 78 ? -11.427 -9.147 17.510 1.00 92.50 78 ARG A C 1
ATOM 618 O O . ARG A 1 78 ? -12.377 -8.739 18.175 1.00 92.50 78 ARG A O 1
ATOM 625 N N . LEU A 1 79 ? -10.996 -8.558 16.396 1.00 92.75 79 LEU A N 1
ATOM 626 C CA . LEU A 1 79 ? -11.644 -7.389 15.798 1.00 92.75 79 LEU A CA 1
ATOM 627 C C . LEU A 1 79 ? -12.966 -7.763 15.114 1.00 92.75 79 LEU A C 1
ATOM 629 O O . LEU A 1 79 ? -13.960 -7.077 15.322 1.00 92.75 79 LEU A O 1
ATOM 633 N N . ASP A 1 80 ? -13.018 -8.884 14.388 1.00 88.38 80 ASP A N 1
ATOM 634 C CA . ASP A 1 80 ? -14.234 -9.396 13.737 1.00 88.38 80 ASP A CA 1
ATOM 635 C C . ASP A 1 80 ? -15.360 -9.634 14.760 1.00 88.38 80 ASP A C 1
ATOM 637 O O . ASP A 1 80 ? -16.503 -9.244 14.531 1.00 88.38 80 ASP A O 1
ATOM 641 N N . ALA A 1 81 ? -15.038 -10.199 15.930 1.00 92.38 81 ALA A N 1
ATOM 642 C CA . ALA A 1 81 ? -16.009 -10.444 17.000 1.00 92.38 81 ALA A CA 1
ATOM 643 C C . ALA A 1 81 ? -16.611 -9.164 17.610 1.00 92.38 81 ALA A C 1
ATOM 645 O O . ALA A 1 81 ? -17.620 -9.234 18.311 1.00 92.38 81 ALA A O 1
ATOM 646 N N . ARG A 1 82 ? -15.984 -8.005 17.386 1.00 93.38 82 ARG A N 1
ATOM 647 C CA . ARG A 1 82 ? -16.394 -6.701 17.928 1.00 93.38 82 ARG A CA 1
ATOM 648 C C . ARG A 1 82 ? -16.523 -5.644 16.840 1.00 93.38 82 ARG A C 1
ATOM 650 O O . ARG A 1 82 ? -16.459 -4.450 17.123 1.00 93.38 82 ARG A O 1
ATOM 657 N N . LEU A 1 83 ? -16.726 -6.082 15.598 1.00 88.56 83 LEU A N 1
ATOM 658 C CA . LEU A 1 83 ? -16.752 -5.197 14.443 1.00 88.56 83 LEU A CA 1
ATOM 659 C C . LEU A 1 83 ? -17.830 -4.122 14.602 1.00 88.56 83 LEU A C 1
ATOM 661 O O . LEU A 1 83 ? -17.599 -2.976 14.243 1.00 88.56 83 LEU A O 1
ATOM 665 N N . ASP A 1 84 ? -18.978 -4.454 15.194 1.00 90.69 84 ASP A N 1
ATOM 666 C CA . ASP A 1 84 ? -20.082 -3.512 15.401 1.00 90.69 84 ASP A CA 1
ATOM 667 C C . ASP A 1 84 ? -19.800 -2.397 16.407 1.00 90.69 84 ASP A C 1
ATOM 669 O O . ASP A 1 84 ? -20.451 -1.358 16.336 1.00 90.69 84 ASP A O 1
ATOM 673 N N . SER A 1 85 ? -18.800 -2.572 17.270 1.00 91.19 85 SER A N 1
ATOM 674 C CA . SER A 1 85 ? -18.330 -1.539 18.197 1.00 91.19 85 SER A CA 1
ATOM 675 C C . SER A 1 85 ? -17.311 -0.583 17.569 1.00 91.19 85 SER A C 1
ATOM 677 O O . SER A 1 85 ? -16.915 0.379 18.218 1.00 91.19 85 SER A O 1
ATOM 679 N N . LEU A 1 86 ? -16.870 -0.830 16.330 1.00 90.38 86 LEU A N 1
ATOM 680 C CA . LEU A 1 86 ? -16.028 0.105 15.585 1.00 90.38 86 LEU A CA 1
ATOM 681 C C . LEU A 1 86 ? -16.865 1.188 14.907 1.00 90.38 86 LEU A C 1
ATOM 683 O O . LEU A 1 86 ? -17.939 0.922 14.351 1.00 90.38 86 LEU A O 1
ATOM 687 N N . SER A 1 87 ? -16.297 2.392 14.831 1.00 90.44 87 SER A N 1
ATOM 688 C CA . SER A 1 87 ? -16.847 3.447 13.981 1.00 90.44 87 SER A CA 1
ATOM 689 C C . SER A 1 87 ? -16.887 3.020 12.502 1.00 90.44 87 SER A C 1
ATOM 691 O O . SER A 1 87 ? -16.127 2.157 12.058 1.00 90.44 87 SER A O 1
ATOM 693 N N . ALA A 1 88 ? -17.742 3.648 11.687 1.00 84.50 88 ALA A N 1
ATOM 694 C CA . ALA A 1 88 ? -17.790 3.365 10.247 1.00 84.50 88 ALA A CA 1
ATOM 695 C C . ALA A 1 88 ? -16.428 3.591 9.561 1.00 84.50 88 ALA A C 1
ATOM 697 O O . ALA A 1 88 ? -16.013 2.794 8.722 1.00 84.50 88 ALA A O 1
ATOM 698 N N . THR A 1 89 ? -15.704 4.639 9.963 1.00 76.56 89 THR A N 1
ATOM 699 C CA . THR A 1 89 ? -14.349 4.925 9.474 1.00 76.56 89 THR A CA 1
ATOM 700 C C . THR A 1 89 ? -13.373 3.819 9.867 1.00 76.56 89 THR A C 1
ATOM 702 O O . THR A 1 89 ? -12.609 3.347 9.026 1.00 76.56 89 THR A O 1
ATOM 705 N N . SER A 1 90 ? -13.437 3.370 11.118 1.00 84.44 90 SER A N 1
ATOM 706 C CA . SER A 1 90 ? -12.577 2.319 11.661 1.00 84.44 90 SER A CA 1
ATOM 707 C C . SER A 1 90 ? -12.854 0.954 11.024 1.00 84.44 90 SER A C 1
ATOM 709 O O . SER A 1 90 ? -11.925 0.194 10.762 1.00 84.44 90 SER A O 1
ATOM 711 N N . LYS A 1 91 ? -14.112 0.653 10.674 1.00 84.75 91 LYS A N 1
ATOM 712 C CA . LYS A 1 91 ? -14.475 -0.537 9.884 1.00 84.75 91 LYS A CA 1
ATOM 713 C C . LYS A 1 91 ? -13.813 -0.528 8.505 1.00 84.75 91 LYS A C 1
ATOM 715 O O . LYS A 1 91 ? -13.319 -1.561 8.059 1.00 84.75 91 LYS A O 1
ATOM 720 N N . GLU A 1 92 ? -13.793 0.619 7.830 1.00 77.12 92 GLU A N 1
ATOM 721 C CA . GLU A 1 92 ? -13.118 0.747 6.534 1.00 77.12 92 GLU A CA 1
ATOM 722 C C . GLU A 1 92 ? -11.593 0.661 6.666 1.00 77.12 92 GLU A C 1
ATOM 724 O O . GLU A 1 92 ? -10.950 -0.022 5.870 1.00 77.12 92 GLU A O 1
ATOM 729 N N . GLU A 1 93 ? -11.005 1.266 7.703 1.00 80.81 93 GLU A N 1
ATOM 730 C CA . GLU A 1 93 ? -9.578 1.099 8.013 1.00 80.81 93 GLU A CA 1
ATOM 731 C C . GLU A 1 93 ? -9.233 -0.370 8.287 1.00 80.81 93 GLU A C 1
ATOM 733 O O . GLU A 1 93 ? -8.263 -0.892 7.746 1.00 80.81 93 GLU A O 1
ATOM 738 N N . TYR A 1 94 ? -10.056 -1.078 9.056 1.00 85.38 94 TYR A N 1
ATOM 739 C CA . TYR A 1 94 ? -9.862 -2.497 9.327 1.00 85.38 94 TYR A CA 1
ATOM 740 C C . TYR A 1 94 ? -9.891 -3.355 8.053 1.00 85.38 94 TYR A C 1
ATOM 742 O O . TYR A 1 94 ? -9.002 -4.188 7.848 1.00 85.38 94 TYR A O 1
ATOM 750 N N . LYS A 1 95 ? -10.872 -3.134 7.164 1.00 79.25 95 LYS A N 1
ATOM 751 C CA . LYS A 1 95 ? -10.942 -3.812 5.856 1.00 79.25 95 LYS A CA 1
ATOM 752 C C . LYS A 1 95 ? -9.687 -3.552 5.029 1.00 79.25 95 LYS A C 1
ATOM 754 O O . LYS A 1 95 ? -9.129 -4.482 4.447 1.00 79.25 95 LYS A O 1
ATOM 759 N N . GLU A 1 96 ? -9.228 -2.306 5.016 1.00 76.31 96 GLU A N 1
ATOM 760 C CA . GLU A 1 96 ? -8.016 -1.894 4.318 1.00 76.31 96 GLU A CA 1
ATOM 761 C C . GLU A 1 96 ? -6.768 -2.591 4.877 1.00 76.31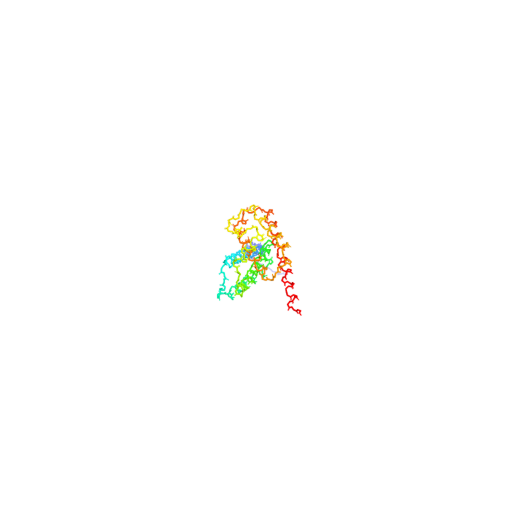 96 GLU A C 1
ATOM 763 O O . GLU A 1 96 ? -5.960 -3.115 4.114 1.00 76.31 96 GLU A O 1
ATOM 768 N N . LEU A 1 97 ? -6.634 -2.677 6.203 1.00 83.31 97 LEU A N 1
ATOM 769 C CA . LEU A 1 97 ? -5.520 -3.361 6.862 1.00 83.31 97 LEU A CA 1
ATOM 770 C C . LEU A 1 97 ? -5.502 -4.864 6.568 1.00 83.31 97 LEU A C 1
ATOM 772 O O . LEU A 1 97 ? -4.437 -5.411 6.276 1.00 83.31 97 LEU A O 1
ATOM 776 N N . ARG A 1 98 ? -6.666 -5.531 6.590 1.00 83.12 98 ARG A N 1
ATOM 777 C CA . ARG A 1 98 ? -6.777 -6.947 6.195 1.00 83.12 98 ARG A CA 1
ATOM 778 C C . ARG A 1 98 ? -6.354 -7.154 4.753 1.00 83.12 98 ARG A C 1
ATOM 780 O O . ARG A 1 98 ? -5.586 -8.065 4.468 1.00 83.12 98 ARG A O 1
ATOM 787 N N . ARG A 1 99 ? -6.837 -6.299 3.853 1.00 78.06 99 ARG A N 1
ATOM 788 C CA . ARG A 1 99 ? -6.485 -6.356 2.437 1.00 78.06 99 ARG A CA 1
ATOM 789 C C . ARG A 1 99 ? -4.986 -6.143 2.234 1.00 78.06 99 ARG A C 1
ATOM 791 O O . ARG A 1 99 ? -4.353 -6.939 1.556 1.00 78.06 99 ARG A O 1
ATOM 798 N N . LYS A 1 100 ? -4.397 -5.129 2.876 1.00 78.00 100 LYS A N 1
ATOM 799 C CA . LYS A 1 100 ? -2.952 -4.861 2.819 1.00 78.00 100 LYS A CA 1
ATOM 800 C C . LYS A 1 100 ? -2.137 -6.073 3.268 1.00 78.00 100 LYS A C 1
ATOM 802 O O . LYS A 1 100 ? -1.174 -6.431 2.596 1.00 78.00 100 LYS A O 1
ATOM 807 N N . PHE A 1 101 ? -2.533 -6.714 4.369 1.00 82.44 101 PHE A N 1
ATOM 808 C CA . PHE A 1 101 ? -1.865 -7.922 4.843 1.00 82.44 101 PHE A CA 1
ATOM 809 C C . PHE A 1 101 ? -2.016 -9.087 3.861 1.00 82.44 101 PHE A C 1
ATOM 811 O O . PHE A 1 101 ? -1.009 -9.682 3.503 1.00 82.44 101 PHE A O 1
ATOM 818 N N . ASN A 1 102 ? -3.229 -9.382 3.388 1.00 77.81 102 ASN A N 1
ATOM 819 C CA . ASN A 1 102 ? -3.478 -10.492 2.463 1.00 77.81 102 ASN A CA 1
ATOM 820 C C . ASN A 1 102 ? -2.738 -10.317 1.127 1.00 77.81 102 ASN A C 1
ATOM 822 O O . ASN A 1 102 ? -2.167 -11.274 0.615 1.00 77.81 102 ASN A O 1
ATOM 826 N N . ASN A 1 103 ? -2.696 -9.100 0.577 1.00 72.00 103 ASN A N 1
ATOM 827 C CA . ASN A 1 103 ? -1.948 -8.831 -0.653 1.00 72.00 103 ASN A CA 1
ATOM 828 C C . ASN A 1 103 ? -0.445 -9.021 -0.412 1.00 72.00 103 ASN A C 1
ATOM 830 O O . ASN A 1 103 ? 0.222 -9.712 -1.174 1.00 72.00 103 ASN A O 1
ATOM 834 N N . TRP A 1 104 ? 0.091 -8.488 0.692 1.00 79.19 104 TRP A N 1
ATOM 835 C CA . TRP A 1 104 ? 1.482 -8.747 1.070 1.00 79.19 104 TRP A CA 1
ATOM 836 C C . TRP A 1 104 ? 1.757 -10.243 1.296 1.00 79.19 104 TRP A C 1
ATOM 838 O O . TRP A 1 104 ? 2.835 -10.722 0.949 1.00 79.19 104 TRP A O 1
ATOM 848 N N . GLU A 1 105 ? 0.791 -10.986 1.840 1.00 77.75 105 GLU A N 1
ATOM 849 C CA . GLU A 1 105 ? 0.864 -12.428 2.073 1.00 77.75 105 GLU A CA 1
ATOM 850 C C . GLU A 1 105 ? 0.958 -13.224 0.767 1.00 77.75 105 GLU A C 1
ATOM 852 O O . GLU A 1 105 ? 1.798 -14.123 0.648 1.00 77.75 105 GLU A O 1
ATOM 857 N N . ALA A 1 106 ? 0.117 -12.883 -0.208 1.00 70.62 106 ALA A N 1
ATOM 858 C CA . ALA A 1 106 ? 0.123 -13.474 -1.538 1.00 70.62 106 ALA A CA 1
ATOM 859 C C . ALA A 1 106 ? 1.441 -13.168 -2.261 1.00 70.62 106 ALA A C 1
ATOM 861 O O . ALA A 1 106 ? 2.158 -14.095 -2.641 1.00 70.62 106 ALA A O 1
ATOM 862 N N . SER A 1 107 ? 1.837 -11.890 -2.329 1.00 66.56 107 SER A N 1
ATOM 863 C CA . SER A 1 107 ? 3.083 -11.492 -2.990 1.00 66.56 107 SER A CA 1
ATOM 864 C C . SER A 1 107 ? 4.320 -12.091 -2.310 1.00 66.56 107 SER A C 1
ATOM 866 O O . SER A 1 107 ? 5.291 -12.424 -2.981 1.00 66.56 107 SER A O 1
ATOM 868 N N . SER A 1 108 ? 4.323 -12.255 -0.981 1.00 71.19 108 SER A N 1
ATOM 869 C CA . SER A 1 108 ? 5.468 -12.840 -0.265 1.00 71.19 108 SER A CA 1
ATOM 870 C C . SER A 1 108 ? 5.611 -14.341 -0.503 1.00 71.19 108 SER A C 1
ATOM 872 O O . SER A 1 108 ? 6.733 -14.808 -0.688 1.00 71.19 108 SER A O 1
ATOM 874 N N . GLN A 1 109 ? 4.504 -15.090 -0.548 1.00 66.56 109 GLN A N 1
ATOM 875 C CA . GLN A 1 109 ? 4.531 -16.510 -0.927 1.00 66.56 109 GLN A CA 1
ATOM 876 C C . GLN A 1 109 ? 5.003 -16.680 -2.371 1.00 66.56 109 GLN A C 1
ATOM 878 O O . GLN A 1 109 ? 5.917 -17.455 -2.638 1.00 66.56 109 GLN A O 1
ATOM 883 N N . GLN A 1 110 ? 4.465 -15.871 -3.277 1.00 61.84 110 GLN A N 1
ATOM 884 C CA . GLN A 1 110 ? 4.838 -15.906 -4.682 1.00 61.84 110 GLN A CA 1
ATOM 885 C C . GLN A 1 110 ? 6.307 -15.536 -4.916 1.00 61.84 110 GLN A C 1
ATOM 887 O O . GLN A 1 110 ? 6.985 -16.206 -5.685 1.00 61.84 110 GLN A O 1
ATOM 892 N N . ARG A 1 111 ? 6.852 -14.544 -4.197 1.00 64.44 111 ARG A N 1
ATOM 893 C CA . ARG A 1 111 ? 8.285 -14.195 -4.258 1.00 64.44 111 ARG A CA 1
ATOM 894 C C . ARG A 1 111 ? 9.207 -15.277 -3.707 1.00 64.44 111 ARG A C 1
ATOM 896 O O . ARG A 1 111 ? 10.339 -15.386 -4.173 1.00 64.44 111 ARG A O 1
ATOM 903 N N . ALA A 1 112 ? 8.763 -16.029 -2.699 1.00 65.25 112 ALA A N 1
ATOM 904 C CA . ALA A 1 112 ? 9.534 -17.152 -2.173 1.00 65.25 112 ALA A CA 1
ATOM 905 C C . ALA A 1 112 ? 9.651 -18.279 -3.213 1.00 65.25 112 ALA A C 1
ATOM 907 O O . ALA A 1 112 ? 10.686 -18.936 -3.290 1.00 65.25 112 ALA A O 1
ATOM 908 N N . GLU A 1 113 ? 8.616 -18.465 -4.035 1.00 62.53 113 GLU A N 1
ATOM 909 C CA . GLU A 1 113 ? 8.587 -19.459 -5.111 1.00 62.53 113 GLU A CA 1
ATOM 910 C C . GLU A 1 113 ? 9.253 -18.952 -6.405 1.00 62.53 113 GLU A C 1
ATOM 912 O O . GLU A 1 113 ? 9.925 -19.717 -7.098 1.00 62.53 113 GLU A O 1
ATOM 917 N N . MET A 1 114 ? 9.115 -17.660 -6.721 1.00 65.75 114 MET A N 1
ATOM 918 C CA . MET A 1 114 ? 9.652 -17.003 -7.916 1.00 65.75 114 MET A CA 1
ATOM 919 C C . MET A 1 114 ? 10.138 -15.578 -7.584 1.00 65.75 114 MET A C 1
ATOM 921 O O . MET A 1 114 ? 9.352 -14.626 -7.603 1.00 65.75 114 MET A O 1
ATOM 925 N N . PRO A 1 115 ? 11.433 -15.378 -7.283 1.00 70.75 115 PRO A N 1
ATOM 926 C CA . PRO A 1 115 ? 11.945 -14.060 -6.922 1.00 70.75 115 PRO A CA 1
ATOM 927 C C . PRO A 1 115 ? 11.875 -13.078 -8.100 1.00 70.75 115 PRO A C 1
ATOM 929 O O . PRO A 1 115 ? 12.251 -13.397 -9.229 1.00 70.75 115 PRO A O 1
ATOM 932 N N . LEU A 1 116 ? 11.447 -11.841 -7.828 1.00 80.81 116 LEU A N 1
ATOM 933 C CA . LEU A 1 116 ? 11.363 -10.789 -8.842 1.00 80.81 116 LEU A CA 1
ATOM 934 C C . LEU A 1 116 ? 12.757 -10.378 -9.334 1.00 80.81 116 LEU A C 1
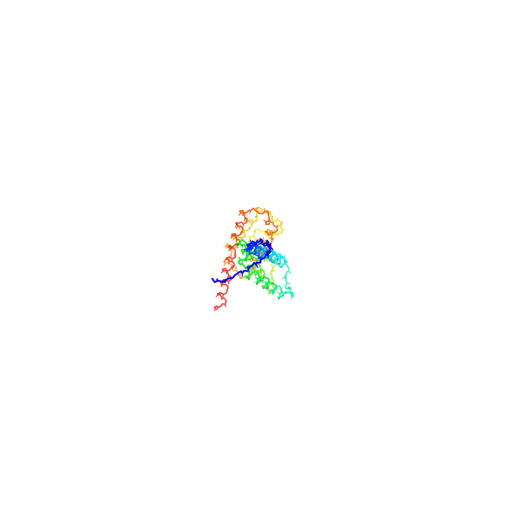ATOM 936 O O . LEU A 1 116 ? 13.604 -9.908 -8.574 1.00 80.81 116 LEU A O 1
ATOM 940 N N . HIS A 1 117 ? 12.983 -10.475 -10.642 1.00 87.81 117 HIS A N 1
ATOM 941 C CA . HIS A 1 117 ? 14.211 -9.971 -11.262 1.00 87.81 117 HIS A CA 1
ATOM 942 C C . HIS A 1 117 ? 14.294 -8.435 -11.241 1.00 87.81 117 HIS A C 1
ATOM 944 O O . HIS A 1 117 ? 13.425 -7.745 -11.779 1.00 87.81 117 HIS A O 1
ATOM 950 N N . GLY A 1 118 ? 15.381 -7.888 -10.685 1.00 86.62 118 GLY A N 1
ATOM 951 C CA . GLY A 1 118 ? 15.565 -6.441 -10.516 1.00 86.62 118 GLY A CA 1
ATOM 952 C C . GLY A 1 118 ? 15.549 -5.628 -11.819 1.00 86.62 118 GLY A C 1
ATOM 953 O O . GLY A 1 118 ? 15.038 -4.509 -11.838 1.00 86.62 118 GLY A O 1
ATOM 954 N N . GLU A 1 119 ? 16.055 -6.180 -12.926 1.00 90.38 119 GLU A N 1
ATOM 955 C CA . GLU A 1 119 ? 16.005 -5.517 -14.240 1.00 90.38 119 GLU A CA 1
ATOM 956 C C . GLU A 1 119 ? 14.564 -5.386 -14.750 1.00 90.38 119 GLU A C 1
ATOM 958 O O . GLU A 1 119 ? 14.140 -4.306 -15.167 1.00 90.38 119 GLU A O 1
ATOM 963 N N . THR A 1 120 ? 13.778 -6.457 -14.628 1.00 92.19 120 THR A N 1
ATOM 964 C CA . THR A 1 120 ? 12.351 -6.452 -14.961 1.00 92.19 120 THR A CA 1
ATOM 965 C C . THR A 1 120 ? 11.587 -5.463 -14.088 1.00 92.19 120 THR A C 1
ATOM 967 O O . THR A 1 120 ? 10.809 -4.665 -14.607 1.00 92.19 120 THR A O 1
ATOM 970 N N . LEU A 1 121 ? 11.873 -5.421 -12.784 1.00 90.69 121 LEU A N 1
ATOM 971 C CA . LEU A 1 121 ? 11.255 -4.454 -11.879 1.00 90.69 121 LEU A CA 1
ATOM 972 C C . LEU A 1 121 ? 11.571 -3.006 -12.291 1.00 90.69 121 LEU A C 1
ATOM 974 O O . LEU A 1 121 ? 10.681 -2.158 -12.306 1.00 90.69 121 LEU A O 1
ATOM 978 N N . ARG A 1 122 ? 12.816 -2.707 -12.689 1.00 93.56 122 ARG A N 1
ATOM 979 C CA . ARG A 1 122 ? 13.196 -1.382 -13.216 1.00 93.56 122 ARG A CA 1
ATOM 980 C C . ARG A 1 122 ? 12.455 -1.030 -14.505 1.00 93.56 122 ARG A C 1
ATOM 982 O O . ARG A 1 122 ? 12.058 0.127 -14.675 1.00 93.56 122 ARG A O 1
ATOM 989 N N . ARG A 1 123 ? 12.259 -2.004 -15.401 1.00 96.38 123 ARG A N 1
ATOM 990 C CA . ARG A 1 123 ? 11.455 -1.832 -16.619 1.00 96.38 123 ARG A CA 1
ATOM 991 C C . ARG A 1 123 ? 10.018 -1.462 -16.260 1.00 96.38 123 ARG A C 1
ATOM 993 O O . ARG A 1 123 ? 9.549 -0.427 -16.722 1.00 96.38 123 ARG A O 1
ATOM 1000 N N . PHE A 1 124 ? 9.372 -2.225 -15.380 1.00 97.00 124 PHE A N 1
ATOM 1001 C CA . PHE A 1 124 ? 8.008 -1.937 -14.930 1.00 97.00 124 PHE A CA 1
ATOM 1002 C C . PHE A 1 124 ? 7.894 -0.587 -14.213 1.00 97.00 124 PHE A C 1
ATOM 1004 O O . PHE A 1 124 ? 6.961 0.159 -14.484 1.00 97.00 124 PHE A O 1
ATOM 1011 N N . LYS A 1 125 ? 8.866 -0.198 -13.374 1.00 96.44 125 LYS A N 1
ATOM 1012 C CA . LYS A 1 125 ? 8.894 1.148 -12.765 1.00 96.44 125 LYS A CA 1
ATOM 1013 C C . LYS A 1 125 ? 8.926 2.245 -13.827 1.00 96.44 125 LYS A C 1
ATOM 1015 O O . LYS A 1 125 ? 8.190 3.222 -13.728 1.00 96.44 125 LYS A O 1
ATOM 1020 N N . THR A 1 126 ? 9.737 2.065 -14.867 1.00 97.06 126 THR A N 1
ATOM 1021 C CA . THR A 1 126 ? 9.808 3.010 -15.990 1.00 97.06 126 THR A CA 1
ATOM 1022 C C . THR A 1 126 ? 8.495 3.051 -16.768 1.00 97.06 126 THR A C 1
ATOM 1024 O O . THR A 1 126 ? 7.994 4.129 -17.065 1.00 97.06 126 THR A O 1
ATOM 1027 N N . GLU A 1 127 ? 7.915 1.891 -17.059 1.00 97.19 127 GLU A N 1
ATOM 1028 C CA . GLU A 1 127 ? 6.653 1.766 -17.791 1.00 97.19 127 GLU A CA 1
ATOM 1029 C C . GLU A 1 127 ? 5.472 2.386 -17.033 1.00 97.19 127 GLU A C 1
ATOM 1031 O O . GLU A 1 127 ? 4.634 3.058 -17.631 1.00 97.19 127 GLU A O 1
ATOM 1036 N N . LEU A 1 128 ? 5.415 2.186 -15.716 1.00 97.94 128 LEU A N 1
ATOM 1037 C CA . LEU A 1 128 ? 4.279 2.578 -14.886 1.00 97.94 128 LEU A CA 1
ATOM 1038 C C . LEU A 1 128 ? 4.395 3.996 -14.335 1.00 97.94 128 LEU A C 1
ATOM 1040 O O . LEU A 1 128 ? 3.382 4.681 -14.216 1.00 97.94 128 LEU A O 1
ATOM 1044 N N . LEU A 1 129 ? 5.606 4.446 -14.006 1.00 96.50 129 LEU A N 1
ATOM 1045 C CA . LEU A 1 129 ? 5.852 5.721 -13.321 1.00 96.50 129 LEU A CA 1
ATOM 1046 C C . LEU A 1 129 ? 6.683 6.705 -14.155 1.00 96.50 129 LEU A C 1
ATOM 1048 O O . LEU A 1 129 ? 6.950 7.816 -13.706 1.00 96.50 129 LEU A O 1
ATOM 1052 N N . GLY A 1 130 ? 7.122 6.307 -15.351 1.00 94.31 130 GLY A N 1
ATOM 1053 C CA . GLY A 1 130 ? 7.941 7.128 -16.246 1.00 94.31 130 GLY A CA 1
ATOM 1054 C C . GLY A 1 130 ? 9.431 7.177 -15.893 1.00 94.31 130 GLY A C 1
ATOM 1055 O O . GLY A 1 130 ? 10.215 7.728 -16.660 1.00 94.31 130 GLY A O 1
ATOM 1056 N N . SER A 1 131 ? 9.851 6.605 -14.758 1.00 93.44 131 SER A N 1
ATOM 1057 C CA . SER A 1 131 ? 11.256 6.564 -14.339 1.00 93.44 131 SER A CA 1
ATOM 1058 C C . SER A 1 131 ? 11.561 5.333 -13.475 1.00 93.44 131 SER A C 1
ATOM 1060 O O . SER A 1 131 ? 10.767 5.004 -12.589 1.00 93.44 131 SER A O 1
ATOM 1062 N N . PRO A 1 132 ? 12.732 4.684 -13.645 1.00 91.44 132 PRO A N 1
ATOM 1063 C CA . PRO A 1 132 ? 13.140 3.566 -12.795 1.00 91.44 132 PRO A CA 1
ATOM 1064 C C . PRO A 1 132 ? 13.424 3.987 -11.343 1.00 91.44 132 PRO A C 1
ATOM 1066 O O . PRO A 1 132 ? 13.408 3.131 -10.461 1.00 91.44 132 PRO A O 1
ATOM 1069 N N . THR A 1 133 ? 13.655 5.282 -11.093 1.00 90.31 133 THR A N 1
ATOM 1070 C CA . THR A 1 133 ? 14.000 5.858 -9.779 1.00 90.31 133 THR A CA 1
ATOM 1071 C C . THR A 1 133 ? 12.858 6.669 -9.156 1.00 90.31 133 THR A C 1
ATOM 1073 O O . THR A 1 133 ? 13.048 7.349 -8.147 1.00 90.31 133 THR A O 1
ATOM 1076 N N . ALA A 1 134 ? 11.642 6.601 -9.717 1.00 88.75 134 ALA A N 1
ATOM 1077 C CA . ALA A 1 134 ? 10.470 7.352 -9.238 1.00 88.75 134 ALA A CA 1
ATOM 1078 C C . ALA A 1 134 ? 10.122 7.094 -7.754 1.00 88.75 134 ALA A C 1
ATOM 1080 O O . ALA A 1 134 ? 9.460 7.904 -7.101 1.00 88.75 134 ALA A O 1
ATOM 1081 N N . LEU A 1 135 ? 10.580 5.962 -7.216 1.00 88.50 135 LEU A N 1
ATOM 1082 C CA . LEU A 1 135 ? 10.353 5.534 -5.838 1.00 88.50 135 LEU A CA 1
ATOM 1083 C C . LEU A 1 135 ? 11.568 5.749 -4.929 1.00 88.50 135 LEU A C 1
ATOM 1085 O O . LEU A 1 135 ? 11.478 5.476 -3.738 1.00 88.50 135 LEU A O 1
ATOM 1089 N N . ASP A 1 136 ? 12.684 6.271 -5.428 1.00 87.31 136 ASP A N 1
ATOM 1090 C CA . ASP A 1 136 ? 13.899 6.411 -4.615 1.00 87.31 136 ASP A CA 1
ATOM 1091 C C . ASP A 1 136 ? 13.825 7.669 -3.738 1.00 87.31 136 ASP A C 1
ATOM 1093 O O . ASP A 1 136 ? 14.291 7.691 -2.601 1.00 87.31 136 ASP A O 1
ATOM 1097 N N . SER A 1 137 ? 13.136 8.701 -4.226 1.00 81.94 137 SER A N 1
ATOM 1098 C CA . SER A 1 137 ? 13.019 9.999 -3.559 1.00 81.94 137 SER A CA 1
ATOM 1099 C C . SER A 1 137 ? 11.888 10.052 -2.524 1.00 81.94 137 SER A C 1
ATOM 1101 O O . SER A 1 137 ? 10.984 9.208 -2.491 1.00 81.94 137 SER A O 1
ATOM 1103 N N . ILE A 1 138 ? 11.946 11.063 -1.654 1.00 82.00 138 ILE A N 1
ATOM 1104 C CA . ILE A 1 138 ? 10.824 11.450 -0.791 1.00 82.00 138 ILE A CA 1
ATOM 1105 C C . ILE A 1 138 ? 9.745 12.071 -1.679 1.00 82.00 138 ILE A C 1
ATOM 1107 O O . ILE A 1 138 ? 10.041 12.909 -2.531 1.00 82.00 138 ILE A O 1
ATOM 1111 N N . TRP A 1 139 ? 8.497 11.650 -1.496 1.00 90.75 139 TRP A N 1
ATOM 1112 C CA . TRP A 1 139 ? 7.375 12.190 -2.254 1.00 90.75 139 TRP A CA 1
ATOM 1113 C C . TRP A 1 139 ? 6.901 13.518 -1.668 1.00 90.75 139 TRP A C 1
ATOM 1115 O O . TRP A 1 139 ? 6.703 13.642 -0.461 1.00 90.75 139 TRP A O 1
ATOM 1125 N N . ALA A 1 140 ? 6.683 14.503 -2.537 1.00 92.50 140 ALA A N 1
ATOM 1126 C CA . ALA A 1 140 ? 6.007 15.735 -2.158 1.00 92.50 140 ALA A CA 1
ATOM 1127 C C . ALA A 1 140 ? 4.509 15.434 -1.912 1.00 92.50 140 ALA A C 1
ATOM 1129 O O . ALA A 1 140 ? 3.888 14.803 -2.776 1.00 92.50 140 ALA A O 1
ATOM 1130 N N . PRO A 1 141 ? 3.918 15.828 -0.763 1.00 92.94 141 PRO A N 1
ATOM 1131 C CA . PRO A 1 141 ? 2.545 15.452 -0.403 1.00 92.94 141 PRO A CA 1
ATOM 1132 C C . PRO A 1 141 ? 1.478 15.838 -1.440 1.00 92.94 141 PRO A C 1
ATOM 1134 O O . PRO A 1 141 ? 0.521 15.097 -1.645 1.00 92.94 141 PRO A O 1
ATOM 1137 N N . ASP A 1 142 ? 1.665 16.963 -2.125 1.00 93.06 142 ASP A N 1
ATOM 1138 C CA . ASP A 1 142 ? 0.794 17.501 -3.177 1.00 93.06 142 ASP A CA 1
ATOM 1139 C C . ASP A 1 142 ? 0.921 16.765 -4.523 1.00 93.06 142 ASP A C 1
ATOM 1141 O O . ASP A 1 142 ? 0.068 16.912 -5.394 1.00 93.06 142 ASP A O 1
ATOM 1145 N N . ARG A 1 143 ? 1.956 15.934 -4.700 1.00 93.50 143 ARG A N 1
ATOM 1146 C CA . ARG A 1 143 ? 2.217 15.185 -5.944 1.00 93.50 143 ARG A CA 1
ATOM 1147 C C . ARG A 1 143 ? 1.840 13.714 -5.861 1.00 93.50 143 ARG A C 1
ATOM 1149 O O . ARG A 1 143 ? 1.808 13.034 -6.882 1.00 93.50 143 ARG A O 1
ATOM 1156 N N . VAL A 1 144 ? 1.521 13.217 -4.667 1.00 95.19 144 VAL A N 1
ATOM 1157 C CA . VAL A 1 144 ? 1.174 11.806 -4.444 1.00 95.19 144 VAL A CA 1
ATOM 1158 C C . VAL A 1 144 ? 0.006 11.376 -5.333 1.00 95.19 144 VAL A C 1
ATOM 1160 O O . VAL A 1 144 ? 0.082 10.336 -5.983 1.00 95.19 144 VAL A O 1
ATOM 1163 N N . HIS A 1 145 ? -1.044 12.198 -5.409 1.00 96.06 145 HIS A N 1
ATOM 1164 C CA . HIS A 1 145 ? -2.201 11.944 -6.267 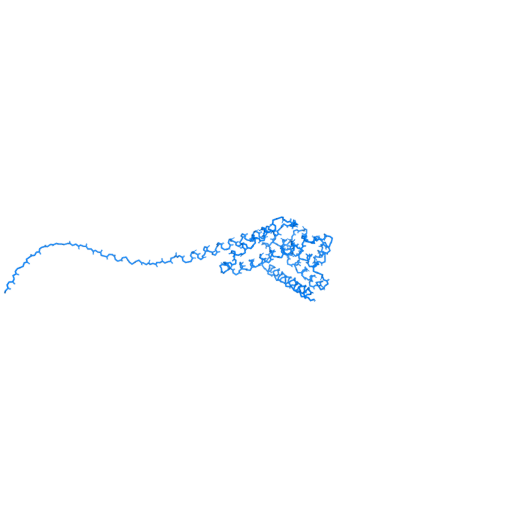1.00 96.06 145 HIS A CA 1
ATOM 1165 C C . HIS A 1 145 ? -1.807 11.744 -7.738 1.00 96.06 145 HIS A C 1
ATOM 1167 O O . HIS A 1 145 ? -2.219 10.761 -8.352 1.00 96.06 145 HIS A O 1
ATOM 1173 N N . ASP A 1 146 ? -0.987 12.641 -8.287 1.00 95.81 146 ASP A N 1
ATOM 1174 C CA . ASP A 1 146 ? -0.593 12.606 -9.699 1.00 95.81 146 ASP A CA 1
ATOM 1175 C C . ASP A 1 146 ? 0.230 11.353 -10.022 1.00 95.81 146 ASP A C 1
ATOM 1177 O O . ASP A 1 146 ? 0.083 10.763 -11.098 1.00 95.81 146 ASP A O 1
ATOM 1181 N N . THR A 1 147 ? 1.048 10.890 -9.072 1.00 96.19 147 THR A N 1
ATOM 1182 C CA . THR A 1 147 ? 1.794 9.637 -9.214 1.00 96.19 147 THR A CA 1
ATOM 1183 C C . THR A 1 147 ? 0.860 8.426 -9.275 1.00 96.19 147 THR A C 1
ATOM 1185 O O . THR A 1 147 ? 1.028 7.575 -10.148 1.00 96.19 147 THR A O 1
ATOM 1188 N N . TYR A 1 148 ? -0.166 8.358 -8.414 1.00 97.56 148 TYR A N 1
ATOM 1189 C CA . TYR A 1 148 ? -1.195 7.308 -8.493 1.00 97.56 148 TYR A CA 1
ATOM 1190 C C . TYR A 1 148 ? -2.000 7.378 -9.794 1.00 97.56 148 TYR A C 1
ATOM 1192 O O . TYR A 1 148 ? -2.295 6.342 -10.391 1.00 97.56 148 TYR A O 1
ATOM 1200 N N . ALA A 1 149 ? -2.334 8.583 -10.258 1.00 98.06 149 ALA A N 1
ATOM 1201 C CA . ALA A 1 149 ? -3.057 8.769 -11.510 1.00 98.06 149 ALA A CA 1
ATOM 1202 C C . ALA A 1 149 ? -2.234 8.268 -12.710 1.00 98.06 149 ALA A C 1
ATOM 1204 O O . ALA A 1 149 ? -2.759 7.534 -13.549 1.00 98.06 149 ALA A O 1
ATOM 1205 N N . THR A 1 150 ? -0.938 8.598 -12.745 1.00 97.94 150 THR A N 1
ATOM 1206 C CA . THR A 1 150 ? 0.014 8.144 -13.775 1.00 97.94 150 THR A CA 1
ATOM 1207 C C . THR A 1 150 ? 0.149 6.624 -13.773 1.00 97.94 150 THR A C 1
ATOM 1209 O O . THR A 1 150 ? -0.026 5.984 -14.811 1.00 97.94 150 THR A O 1
ATOM 1212 N N . PHE A 1 151 ? 0.385 6.038 -12.597 1.00 98.38 151 PHE A N 1
ATOM 1213 C CA . PHE A 1 151 ? 0.446 4.590 -12.415 1.00 98.38 151 PHE A CA 1
ATOM 1214 C C . PHE A 1 151 ? -0.797 3.903 -12.985 1.00 98.38 151 PHE A C 1
ATOM 1216 O O . PHE A 1 151 ? -0.691 3.036 -13.853 1.00 98.38 151 PHE A O 1
ATOM 1223 N N . LEU A 1 152 ? -1.988 4.333 -12.561 1.00 98.12 152 LEU A N 1
ATOM 1224 C CA . LEU A 1 152 ? -3.229 3.677 -12.955 1.00 98.12 152 LEU A CA 1
ATOM 1225 C C . LEU A 1 152 ? -3.547 3.879 -14.441 1.00 98.12 152 LEU A C 1
ATOM 1227 O O . LEU A 1 152 ? -4.071 2.976 -15.092 1.00 98.12 152 LEU A O 1
ATOM 1231 N N . GLN A 1 153 ? -3.211 5.038 -15.011 1.00 98.25 153 GLN A N 1
ATOM 1232 C CA . GLN A 1 153 ? -3.302 5.259 -16.453 1.00 98.25 153 GLN A CA 1
ATOM 1233 C C . GLN A 1 153 ? -2.471 4.229 -17.231 1.00 98.25 153 GLN A C 1
ATOM 1235 O O . GLN A 1 153 ? -2.974 3.648 -18.197 1.00 98.25 153 GLN A O 1
ATOM 1240 N N . ASN A 1 154 ? -1.238 3.966 -16.798 1.00 98.25 154 ASN A N 1
ATOM 1241 C CA . ASN A 1 154 ? -0.354 3.004 -17.452 1.00 98.25 154 ASN A CA 1
ATOM 1242 C C . ASN A 1 154 ? -0.808 1.553 -17.229 1.00 98.25 154 ASN A C 1
ATOM 1244 O O . ASN A 1 154 ? -0.854 0.783 -18.189 1.00 98.25 154 ASN A O 1
ATOM 1248 N N . VAL A 1 155 ? -1.287 1.209 -16.027 1.00 97.56 155 VAL A N 1
ATOM 1249 C CA . VAL A 1 155 ? -1.936 -0.089 -15.761 1.00 97.56 155 VAL A CA 1
ATOM 1250 C C . VAL A 1 155 ? -3.101 -0.322 -16.719 1.00 97.56 155 VAL A C 1
ATOM 1252 O O . VAL A 1 155 ? -3.164 -1.351 -17.388 1.00 97.56 155 VAL A O 1
ATOM 1255 N N . ARG A 1 156 ? -4.018 0.644 -16.857 1.00 96.88 156 ARG A N 1
ATOM 1256 C CA . ARG A 1 156 ? -5.164 0.512 -17.772 1.00 96.88 156 ARG A CA 1
ATOM 1257 C C . ARG A 1 156 ? -4.739 0.265 -19.213 1.00 96.88 156 ARG A C 1
ATOM 1259 O O . ARG A 1 156 ? -5.390 -0.519 -19.901 1.00 96.88 156 ARG A O 1
ATOM 1266 N N . LYS A 1 157 ? -3.682 0.947 -19.652 1.00 97.19 157 LYS A N 1
ATOM 1267 C CA . LYS A 1 157 ? -3.175 0.886 -21.022 1.00 97.19 157 LYS A CA 1
ATOM 1268 C C . LYS A 1 157 ? -2.540 -0.468 -21.346 1.00 97.19 157 LYS A C 1
ATOM 1270 O O . LYS A 1 157 ? -2.765 -0.981 -22.437 1.00 97.19 157 LYS A O 1
ATOM 1275 N N . ASN A 1 158 ? -1.772 -1.034 -20.418 1.00 95.94 158 ASN A N 1
ATOM 1276 C CA . ASN A 1 158 ? -0.872 -2.149 -20.723 1.00 95.94 158 ASN A CA 1
ATOM 1277 C C . ASN A 1 158 ? -1.385 -3.513 -20.225 1.00 95.94 158 ASN A C 1
ATOM 1279 O O . ASN A 1 158 ? -1.042 -4.541 -20.809 1.00 95.94 158 ASN A O 1
ATOM 1283 N N . ARG A 1 159 ? -2.282 -3.538 -19.225 1.00 94.06 159 ARG A N 1
ATOM 1284 C CA . ARG A 1 159 ? -2.757 -4.766 -18.551 1.00 94.06 159 ARG A CA 1
ATOM 1285 C C . ARG A 1 159 ? -3.275 -5.888 -19.447 1.00 94.06 159 ARG A C 1
ATOM 1287 O O . ARG A 1 159 ? -3.287 -7.039 -19.032 1.00 94.06 159 ARG A O 1
ATOM 1294 N N . SER A 1 160 ? -3.765 -5.583 -20.650 1.00 90.19 160 SER A N 1
ATOM 1295 C CA . SER A 1 160 ? -4.281 -6.610 -21.563 1.00 90.19 160 SER A CA 1
ATOM 1296 C C . SER A 1 160 ? -3.189 -7.526 -22.119 1.00 90.19 160 SER A C 1
ATOM 1298 O O . SER A 1 160 ? -3.518 -8.611 -22.588 1.00 90.19 160 SER A O 1
ATOM 1300 N N . GLY A 1 161 ? -1.927 -7.083 -22.105 1.00 88.88 161 GLY A N 1
ATOM 1301 C CA . GLY A 1 161 ? -0.775 -7.859 -22.572 1.00 88.88 161 GLY A CA 1
ATOM 1302 C C . GLY A 1 161 ? 0.025 -8.540 -21.461 1.00 88.88 161 GLY A C 1
ATOM 1303 O O . GLY A 1 161 ? 0.969 -9.259 -21.768 1.00 88.88 161 GLY A O 1
ATOM 1304 N N . TRP A 1 162 ? -0.325 -8.311 -20.197 1.00 91.50 162 TRP A N 1
ATOM 1305 C CA . TRP A 1 162 ? 0.416 -8.827 -19.051 1.00 91.50 162 TRP A CA 1
ATOM 1306 C C . TRP A 1 162 ? 0.012 -10.256 -18.694 1.00 91.50 162 TRP A C 1
ATOM 1308 O O . TRP A 1 162 ? -1.157 -10.644 -18.773 1.00 91.50 162 TRP A O 1
ATOM 1318 N N . THR A 1 163 ? 1.011 -11.036 -18.301 1.00 86.69 163 THR A N 1
ATOM 1319 C CA . THR A 1 163 ? 0.871 -12.359 -17.693 1.00 86.69 163 THR A CA 1
ATOM 1320 C C . THR A 1 163 ? 0.622 -12.244 -16.189 1.00 86.69 163 THR A C 1
ATOM 1322 O O . THR A 1 163 ? 0.744 -11.165 -15.618 1.00 86.69 163 THR A O 1
ATOM 1325 N N . ALA A 1 164 ? 0.322 -13.361 -15.521 1.00 79.62 164 ALA A N 1
ATOM 1326 C CA . ALA A 1 164 ? 0.228 -13.372 -14.061 1.00 79.62 164 ALA A CA 1
ATOM 1327 C C . ALA A 1 164 ? 1.538 -12.921 -13.394 1.00 79.62 164 ALA A C 1
ATOM 1329 O O . ALA A 1 164 ? 1.503 -12.077 -12.514 1.00 79.62 164 ALA A O 1
ATOM 1330 N N . ALA A 1 165 ? 2.688 -13.377 -13.900 1.00 81.62 165 ALA A N 1
ATOM 1331 C CA . ALA A 1 165 ? 3.991 -12.966 -13.381 1.00 81.62 165 ALA A CA 1
ATOM 1332 C C . ALA A 1 165 ? 4.271 -11.465 -13.577 1.00 81.62 165 ALA A C 1
ATOM 1334 O O . ALA A 1 165 ? 4.987 -10.857 -12.790 1.00 81.62 165 ALA A O 1
ATOM 1335 N N . ASP A 1 166 ? 3.720 -10.849 -14.627 1.00 88.44 166 ASP A N 1
ATOM 1336 C CA . ASP A 1 166 ? 3.839 -9.405 -14.841 1.00 88.44 166 ASP A CA 1
ATOM 1337 C C . ASP A 1 166 ? 3.058 -8.612 -13.783 1.00 88.44 166 ASP A C 1
ATOM 1339 O O . ASP A 1 166 ? 3.541 -7.577 -13.324 1.00 88.44 166 ASP A O 1
ATOM 1343 N N . TRP A 1 167 ? 1.887 -9.105 -13.362 1.00 86.75 167 TRP A N 1
ATOM 1344 C CA . TRP A 1 167 ? 1.098 -8.481 -12.295 1.00 86.75 167 TRP A CA 1
ATOM 1345 C C . TRP A 1 167 ? 1.846 -8.438 -10.963 1.00 86.75 167 TRP A C 1
ATOM 1347 O O . TRP A 1 167 ? 1.753 -7.425 -10.278 1.00 86.75 167 TRP A O 1
ATOM 1357 N N . ASP A 1 168 ? 2.705 -9.413 -10.671 1.00 82.81 168 ASP A N 1
ATOM 1358 C CA . ASP A 1 168 ? 3.542 -9.400 -9.462 1.00 82.81 168 ASP A CA 1
ATOM 1359 C C . ASP A 1 168 ? 4.467 -8.180 -9.403 1.00 82.81 168 ASP A C 1
ATOM 1361 O O . ASP A 1 168 ? 4.699 -7.598 -8.341 1.00 82.81 168 ASP A O 1
ATOM 1365 N N . TYR A 1 169 ? 5.006 -7.764 -10.555 1.00 89.56 169 TYR A N 1
ATOM 1366 C CA . TYR A 1 169 ? 5.837 -6.564 -10.641 1.00 89.56 169 TYR A CA 1
ATOM 1367 C C . TYR A 1 169 ? 5.007 -5.294 -10.447 1.00 89.56 169 TYR A C 1
ATOM 1369 O O . TYR A 1 169 ? 5.491 -4.326 -9.855 1.00 89.56 169 TYR A O 1
ATOM 1377 N N . VAL A 1 170 ? 3.771 -5.286 -10.947 1.00 93.69 170 VAL A N 1
ATOM 1378 C CA . VAL A 1 170 ? 2.834 -4.166 -10.797 1.00 93.69 170 VAL A CA 1
ATOM 1379 C C . VAL A 1 170 ? 2.419 -4.028 -9.330 1.00 93.69 170 VAL A C 1
ATOM 1381 O O . VAL A 1 170 ? 2.487 -2.920 -8.792 1.00 93.69 170 VAL A O 1
ATOM 1384 N N . ASP A 1 171 ? 2.092 -5.141 -8.671 1.00 84.56 171 ASP A N 1
ATOM 1385 C CA . ASP A 1 171 ? 1.751 -5.208 -7.250 1.00 84.56 171 ASP A CA 1
ATOM 1386 C C . ASP A 1 171 ? 2.911 -4.753 -6.377 1.00 84.56 171 ASP A C 1
ATOM 1388 O O . ASP A 1 171 ? 2.730 -3.920 -5.490 1.00 84.56 171 ASP A O 1
ATOM 1392 N N . GLU A 1 172 ? 4.126 -5.224 -6.655 1.00 85.88 172 GLU A N 1
ATOM 1393 C CA . GLU A 1 172 ? 5.313 -4.798 -5.919 1.00 85.88 172 GLU A CA 1
ATOM 1394 C C . GLU A 1 172 ? 5.515 -3.275 -6.009 1.00 85.88 172 GLU A C 1
ATOM 1396 O O . GLU A 1 172 ? 5.763 -2.600 -5.005 1.00 85.88 172 GLU A O 1
ATOM 1401 N N . ILE A 1 173 ? 5.338 -2.694 -7.197 1.00 92.44 173 ILE A N 1
ATOM 1402 C CA . ILE A 1 173 ? 5.417 -1.240 -7.391 1.00 92.44 173 ILE A CA 1
ATOM 1403 C C . ILE A 1 173 ? 4.283 -0.526 -6.647 1.00 92.44 173 ILE A C 1
ATOM 1405 O O . ILE A 1 173 ? 4.539 0.479 -5.978 1.00 92.44 173 ILE A O 1
ATOM 1409 N N . TYR A 1 174 ? 3.055 -1.045 -6.705 1.00 91.75 174 TYR A N 1
ATOM 1410 C CA . TYR A 1 174 ? 1.907 -0.506 -5.976 1.00 91.75 174 TYR A CA 1
ATOM 1411 C C . TYR A 1 174 ? 2.120 -0.518 -4.452 1.00 91.75 174 TYR A C 1
ATOM 1413 O O . TYR A 1 174 ? 1.809 0.465 -3.767 1.00 91.75 174 TYR A O 1
ATOM 1421 N N . GLN A 1 175 ? 2.699 -1.588 -3.903 1.00 81.94 175 GLN A N 1
ATOM 1422 C CA . GLN A 1 175 ? 3.030 -1.684 -2.480 1.00 81.94 175 GLN A CA 1
ATOM 1423 C C . GLN A 1 175 ? 4.105 -0.664 -2.089 1.00 81.94 175 GLN A C 1
ATOM 1425 O O . GLN A 1 175 ? 3.941 0.055 -1.098 1.00 81.94 175 GLN A O 1
ATOM 1430 N N . GLN A 1 176 ? 5.160 -0.512 -2.897 1.00 86.38 176 GLN A N 1
ATOM 1431 C CA . GLN A 1 176 ? 6.179 0.519 -2.672 1.00 86.38 176 GLN A CA 1
ATOM 1432 C C . GLN A 1 176 ? 5.574 1.934 -2.707 1.00 86.38 176 GLN A C 1
ATOM 1434 O O . GLN A 1 176 ? 5.895 2.766 -1.853 1.00 86.38 176 GLN A O 1
ATOM 1439 N N . MET A 1 177 ? 4.657 2.212 -3.641 1.00 92.50 177 MET A N 1
ATOM 1440 C CA . MET A 1 177 ? 3.916 3.480 -3.700 1.00 92.50 177 MET A CA 1
ATOM 1441 C C . MET A 1 177 ? 3.042 3.702 -2.460 1.00 92.50 177 MET A C 1
ATOM 1443 O O . MET A 1 177 ? 2.990 4.812 -1.925 1.00 92.50 177 MET A O 1
ATOM 1447 N N . SER A 1 178 ? 2.362 2.659 -1.985 1.00 85.38 178 SER A N 1
ATOM 1448 C CA . SER A 1 178 ? 1.532 2.706 -0.776 1.00 85.38 178 SER A CA 1
ATOM 1449 C C . SER A 1 178 ? 2.371 3.020 0.458 1.00 85.38 178 SER A C 1
ATOM 1451 O O . SER A 1 178 ? 2.026 3.927 1.213 1.00 85.38 178 SER A O 1
ATOM 1453 N N . HIS A 1 179 ? 3.529 2.375 0.602 1.00 80.88 179 HIS A N 1
ATOM 1454 C CA . HIS A 1 179 ? 4.479 2.667 1.674 1.00 80.88 179 HIS A CA 1
ATOM 1455 C C . HIS A 1 179 ? 5.006 4.114 1.614 1.00 80.88 179 HIS A C 1
ATOM 1457 O O . HIS A 1 179 ? 5.055 4.810 2.630 1.00 80.88 179 HIS A O 1
ATOM 1463 N N . LYS A 1 180 ? 5.346 4.615 0.418 1.00 86.38 180 LYS A N 1
ATOM 1464 C CA . LYS A 1 180 ? 5.780 6.012 0.224 1.00 86.38 180 LYS A CA 1
ATOM 1465 C C . LYS A 1 180 ? 4.685 7.019 0.575 1.00 86.38 180 LYS A C 1
ATOM 1467 O O . LYS A 1 180 ? 4.978 8.014 1.234 1.00 86.38 180 LYS A O 1
ATOM 1472 N N . LYS A 1 181 ? 3.435 6.752 0.182 1.00 90.75 181 LYS A N 1
ATOM 1473 C CA . LYS A 1 181 ? 2.262 7.553 0.566 1.00 90.75 181 LYS A CA 1
ATOM 1474 C C . LYS A 1 181 ? 2.083 7.567 2.084 1.00 90.75 181 LYS A C 1
ATOM 1476 O O . LYS A 1 181 ? 1.933 8.644 2.650 1.00 90.75 181 LYS A O 1
ATOM 1481 N N . ASP A 1 182 ? 2.130 6.407 2.740 1.00 84.12 182 ASP A N 1
ATOM 1482 C CA . ASP A 1 182 ? 1.937 6.287 4.193 1.00 84.12 182 ASP A CA 1
ATOM 1483 C C . ASP A 1 182 ? 2.914 7.184 4.976 1.00 84.12 182 ASP A C 1
ATOM 1485 O O . ASP A 1 182 ? 2.518 7.836 5.944 1.00 84.12 182 ASP A O 1
ATOM 1489 N N . ALA A 1 183 ? 4.162 7.305 4.509 1.00 83.94 183 ALA A N 1
ATOM 1490 C CA . ALA A 1 183 ? 5.174 8.167 5.125 1.00 83.94 183 ALA A CA 1
ATOM 1491 C C . ALA A 1 183 ? 4.820 9.669 5.101 1.00 83.94 183 ALA A C 1
ATOM 1493 O O . ALA A 1 183 ? 5.265 10.419 5.973 1.00 83.94 183 ALA A O 1
ATOM 1494 N N . VAL A 1 184 ? 4.017 10.118 4.131 1.00 90.38 184 VAL A N 1
ATOM 1495 C CA . VAL A 1 184 ? 3.647 11.535 3.943 1.00 90.38 184 VAL A CA 1
ATOM 1496 C C . VAL A 1 184 ? 2.152 11.810 4.129 1.00 90.38 184 VAL A C 1
ATOM 1498 O O . VAL A 1 184 ? 1.729 12.961 4.054 1.00 90.38 184 VAL A O 1
ATOM 1501 N N . GLU A 1 185 ? 1.358 10.784 4.442 1.00 86.56 185 GLU A N 1
ATOM 1502 C CA . GLU A 1 185 ? -0.109 10.798 4.514 1.00 86.56 185 GLU A CA 1
ATOM 1503 C C . GLU A 1 185 ? -0.666 11.950 5.360 1.00 86.56 185 GLU A C 1
ATOM 1505 O O . GLU A 1 185 ? -1.660 12.579 4.998 1.00 86.56 185 GLU A O 1
ATOM 1510 N N . ARG A 1 186 ? -0.025 12.270 6.492 1.00 88.94 186 ARG A N 1
ATOM 1511 C CA . ARG A 1 186 ? -0.477 13.355 7.383 1.00 88.94 186 ARG A CA 1
ATOM 1512 C C . ARG A 1 186 ? -0.477 14.729 6.708 1.00 88.94 186 ARG A C 1
ATOM 1514 O O . ARG A 1 186 ? -1.269 15.576 7.101 1.00 88.94 186 ARG A O 1
ATOM 1521 N N . ASN A 1 187 ? 0.352 14.911 5.684 1.00 93.06 187 ASN A N 1
ATOM 1522 C CA . ASN A 1 187 ? 0.529 16.173 4.971 1.00 93.06 187 ASN A CA 1
ATOM 1523 C C . ASN A 1 187 ? -0.235 16.222 3.636 1.00 93.06 187 ASN A C 1
ATOM 1525 O O . ASN A 1 187 ? -0.174 17.234 2.943 1.00 93.06 187 ASN A O 1
ATOM 1529 N N . ILE A 1 188 ? -0.941 15.151 3.254 1.00 93.25 188 ILE A N 1
ATOM 1530 C CA . ILE A 1 188 ? -1.773 15.125 2.043 1.00 93.25 188 ILE A CA 1
ATOM 1531 C C . ILE A 1 188 ? -3.108 15.825 2.331 1.00 93.25 188 ILE A C 1
ATOM 1533 O O . ILE A 1 188 ? -3.724 15.606 3.381 1.00 93.25 188 ILE A O 1
ATOM 1537 N N . SER A 1 189 ? -3.582 16.643 1.387 1.00 95.56 189 SER A N 1
ATOM 1538 C CA . SER A 1 189 ? -4.877 17.319 1.502 1.00 95.56 189 SER A CA 1
ATOM 1539 C C . SER A 1 189 ? -6.036 16.304 1.595 1.00 95.56 189 SER A C 1
ATOM 1541 O O . SER A 1 189 ? -5.972 15.238 0.976 1.00 95.56 189 SER A O 1
ATOM 1543 N N . PRO A 1 190 ? -7.136 16.595 2.319 1.00 92.88 190 PRO A N 1
ATOM 1544 C CA . PRO A 1 190 ? -8.288 15.689 2.375 1.00 92.88 190 PRO A CA 1
ATOM 1545 C C . PRO A 1 190 ? -8.875 15.360 0.994 1.00 92.88 190 PRO A C 1
ATOM 1547 O O . PRO A 1 190 ? -9.272 14.222 0.743 1.00 92.88 190 PRO A O 1
ATOM 1550 N N . GLY A 1 191 ? -8.891 16.344 0.088 1.00 93.56 191 GLY A N 1
ATOM 1551 C CA . GLY A 1 191 ? -9.365 16.160 -1.282 1.00 93.56 191 GLY A CA 1
ATOM 1552 C C . GLY A 1 191 ? -8.503 15.172 -2.063 1.00 93.56 191 GLY A C 1
ATOM 1553 O O . GLY A 1 191 ? -9.035 14.285 -2.727 1.00 93.56 191 GLY A O 1
ATOM 1554 N N . ASP A 1 192 ? -7.180 15.266 -1.943 1.00 96.31 192 ASP A N 1
ATOM 1555 C CA . ASP A 1 192 ? -6.278 14.352 -2.645 1.00 96.31 192 ASP A CA 1
ATOM 1556 C C . ASP A 1 192 ? -6.267 12.962 -2.014 1.00 96.31 192 ASP A C 1
ATOM 1558 O O . ASP A 1 192 ? -6.224 11.979 -2.748 1.00 96.31 192 ASP A O 1
ATOM 1562 N N . LYS A 1 193 ? -6.433 12.843 -0.689 1.00 91.56 193 LYS A N 1
ATOM 1563 C CA . LYS A 1 193 ? -6.652 11.543 -0.029 1.00 91.56 193 LYS A CA 1
ATOM 1564 C C . LYS A 1 193 ? -7.851 10.807 -0.608 1.00 91.56 193 LYS A C 1
ATOM 1566 O O . LYS A 1 193 ? -7.762 9.611 -0.873 1.00 91.56 193 LYS A O 1
ATOM 1571 N N . LEU A 1 194 ? -8.966 11.508 -0.821 1.00 92.56 194 LEU A N 1
ATOM 1572 C CA . LEU A 1 194 ? -10.163 10.903 -1.402 1.00 92.56 194 LEU A CA 1
ATOM 1573 C C . LEU A 1 194 ? -9.905 10.407 -2.831 1.00 92.56 194 LEU A C 1
ATOM 1575 O O . LEU A 1 194 ? -10.273 9.282 -3.164 1.00 92.56 194 LEU A O 1
ATOM 1579 N N . LYS A 1 195 ? -9.230 11.212 -3.659 1.00 95.06 195 LYS A N 1
ATOM 1580 C CA . LYS A 1 195 ? -8.873 10.812 -5.027 1.00 95.06 195 LYS A CA 1
ATOM 1581 C C . LYS A 1 195 ? -7.903 9.628 -5.042 1.00 95.06 195 LYS A C 1
ATOM 1583 O O . LYS A 1 195 ? -8.113 8.690 -5.802 1.00 95.06 195 LYS A O 1
ATOM 1588 N N . ILE A 1 196 ? -6.879 9.638 -4.185 1.00 92.69 196 ILE A N 1
ATOM 1589 C CA . ILE A 1 196 ? -5.934 8.522 -4.036 1.00 92.69 196 ILE A CA 1
ATOM 1590 C C . ILE A 1 196 ? -6.689 7.246 -3.659 1.00 92.69 196 ILE A C 1
ATOM 1592 O O . ILE A 1 196 ? -6.502 6.229 -4.316 1.00 92.69 196 ILE A O 1
ATOM 1596 N N . LYS A 1 197 ? -7.603 7.305 -2.681 1.00 87.06 197 LYS A N 1
ATOM 1597 C CA . LYS A 1 197 ? -8.435 6.153 -2.302 1.00 87.06 197 LYS A CA 1
ATOM 1598 C C . LYS A 1 197 ? -9.274 5.626 -3.466 1.00 87.06 197 LYS A C 1
ATOM 1600 O O . LYS A 1 197 ? -9.368 4.416 -3.635 1.00 87.06 197 LYS A O 1
ATOM 1605 N N . ALA A 1 198 ? -9.851 6.506 -4.284 1.00 90.38 198 ALA A N 1
ATOM 1606 C CA . ALA A 1 198 ? -10.592 6.091 -5.474 1.00 90.38 198 ALA A CA 1
ATOM 1607 C C . ALA A 1 198 ? -9.686 5.380 -6.500 1.00 90.38 198 ALA A C 1
ATOM 1609 O O . ALA A 1 198 ? -10.060 4.335 -7.028 1.00 90.38 198 ALA A O 1
ATOM 1610 N N . LEU A 1 199 ? -8.475 5.899 -6.734 1.00 96.19 199 LEU A N 1
ATOM 1611 C CA . LEU A 1 199 ? -7.485 5.284 -7.628 1.00 96.19 199 LEU A CA 1
ATOM 1612 C C . LEU A 1 199 ? -7.002 3.923 -7.102 1.00 96.19 199 LEU A C 1
ATOM 1614 O O . LEU A 1 199 ? -6.866 2.976 -7.874 1.00 96.19 199 LEU A O 1
ATOM 1618 N N . GLN A 1 200 ? -6.781 3.808 -5.791 1.00 89.12 200 GLN A N 1
ATOM 1619 C CA . GLN A 1 200 ? -6.452 2.544 -5.133 1.00 89.12 200 GLN A CA 1
ATOM 1620 C C . GLN A 1 200 ? -7.599 1.535 -5.274 1.00 89.12 200 GLN A C 1
ATOM 1622 O O . GLN A 1 200 ? -7.364 0.408 -5.691 1.00 89.12 200 GLN A O 1
ATOM 1627 N N . ALA A 1 201 ? -8.845 1.937 -5.010 1.00 79.44 201 ALA A N 1
ATOM 1628 C CA . ALA A 1 201 ? -10.015 1.068 -5.166 1.00 79.44 201 ALA A CA 1
ATOM 1629 C C . ALA A 1 201 ? -10.157 0.526 -6.598 1.00 79.44 201 ALA A C 1
ATOM 1631 O O . ALA A 1 201 ? -10.462 -0.652 -6.807 1.00 79.44 201 ALA A O 1
ATOM 1632 N N . GLU A 1 202 ? -9.899 1.371 -7.594 1.00 89.69 202 GLU A N 1
ATOM 1633 C CA . GLU A 1 202 ? -9.912 0.937 -8.983 1.00 89.69 202 GLU A CA 1
ATOM 1634 C C . GLU A 1 202 ? -8.785 -0.048 -9.297 1.00 89.69 202 GLU A C 1
ATOM 1636 O O . GLU A 1 202 ? -9.048 -1.065 -9.938 1.00 89.69 202 GLU A O 1
ATOM 1641 N N . TYR A 1 203 ? -7.557 0.213 -8.838 1.00 92.25 203 TYR A N 1
ATOM 1642 C CA . TYR A 1 203 ? -6.439 -0.712 -9.030 1.00 92.25 203 TYR A CA 1
ATOM 1643 C C . TYR A 1 203 ? -6.790 -2.130 -8.564 1.00 92.25 203 TYR A C 1
ATOM 1645 O O . TYR A 1 203 ? -6.667 -3.083 -9.327 1.00 92.25 203 TYR A O 1
ATOM 1653 N N . LEU A 1 204 ? -7.342 -2.244 -7.358 1.00 82.31 204 LEU A N 1
ATOM 1654 C CA . LEU A 1 204 ? -7.713 -3.527 -6.756 1.00 82.31 204 LEU A CA 1
ATOM 1655 C C . LEU A 1 204 ? -8.809 -4.243 -7.536 1.00 82.31 204 LEU A C 1
ATOM 1657 O O . LEU A 1 204 ? -8.833 -5.468 -7.622 1.00 82.31 204 LEU A O 1
ATOM 1661 N N . THR A 1 205 ? -9.726 -3.477 -8.127 1.00 80.00 205 THR A N 1
ATOM 1662 C CA . THR A 1 205 ? -10.754 -4.031 -9.011 1.00 80.00 205 THR A CA 1
ATOM 1663 C C . THR A 1 205 ? -10.123 -4.622 -10.277 1.00 80.00 205 THR A C 1
ATOM 1665 O O . THR A 1 205 ? -10.577 -5.656 -10.768 1.00 80.00 205 THR A O 1
ATOM 1668 N N . LEU A 1 206 ? -9.070 -3.993 -10.809 1.00 86.38 206 LEU A N 1
ATOM 1669 C CA . LEU A 1 206 ? -8.340 -4.488 -11.978 1.00 86.38 206 LEU A CA 1
ATOM 1670 C C . LEU A 1 206 ? -7.510 -5.738 -11.661 1.00 86.38 206 LEU A C 1
ATOM 1672 O O . LEU A 1 206 ? -7.573 -6.688 -12.440 1.00 86.38 206 LEU A O 1
ATOM 1676 N N . GLU A 1 207 ? -6.801 -5.739 -10.531 1.00 81.75 207 GLU A N 1
ATOM 1677 C CA . GLU A 1 207 ? -6.044 -6.877 -9.982 1.00 81.75 207 GLU A CA 1
ATOM 1678 C C . GLU A 1 207 ? -6.975 -8.086 -9.773 1.00 81.75 207 GLU A C 1
ATOM 1680 O O . GLU A 1 207 ? -6.838 -9.114 -10.434 1.00 81.75 207 GLU A O 1
ATOM 1685 N N . THR A 1 208 ? -8.054 -7.915 -9.001 1.00 71.94 208 THR A N 1
ATOM 1686 C CA . THR A 1 208 ? -9.035 -8.987 -8.734 1.00 71.94 208 THR A CA 1
ATOM 1687 C C . THR A 1 208 ? -9.673 -9.520 -10.024 1.00 71.94 208 THR A C 1
ATOM 1689 O O . THR A 1 208 ? -9.916 -10.719 -10.184 1.00 71.94 208 THR A O 1
ATOM 1692 N N . GLY A 1 209 ? -9.968 -8.628 -10.977 1.00 72.56 209 GLY A N 1
ATOM 1693 C CA . GLY A 1 209 ? -10.515 -9.005 -12.278 1.00 72.56 209 GLY A CA 1
ATOM 1694 C C . GLY A 1 209 ? -9.546 -9.824 -13.137 1.00 72.56 209 GLY A C 1
ATOM 1695 O O . GLY A 1 209 ? -9.996 -10.595 -13.993 1.00 72.56 209 GLY A O 1
ATOM 1696 N N . HIS A 1 210 ? -8.236 -9.673 -12.935 1.00 73.19 210 HIS A N 1
ATOM 1697 C CA . HIS A 1 210 ? -7.221 -10.529 -13.536 1.00 73.19 210 HIS A CA 1
ATOM 1698 C C . HIS A 1 210 ? -7.181 -11.900 -12.849 1.00 73.19 210 HIS A C 1
ATOM 1700 O O . HIS A 1 210 ? -7.296 -12.915 -13.540 1.00 73.19 210 HIS A O 1
ATOM 1706 N N . ASP A 1 211 ? -7.126 -11.940 -11.520 1.00 60.03 211 ASP A N 1
ATOM 1707 C CA . ASP A 1 211 ? -7.001 -13.190 -10.758 1.00 60.03 211 ASP A CA 1
ATOM 1708 C C . ASP A 1 211 ? -8.180 -14.131 -10.994 1.00 60.03 211 ASP A C 1
ATOM 1710 O O . ASP A 1 211 ? -8.004 -15.327 -11.244 1.00 60.03 211 ASP A O 1
ATOM 1714 N N . ALA A 1 212 ? -9.394 -13.576 -11.047 1.00 55.50 212 ALA A N 1
ATOM 1715 C CA . ALA A 1 212 ? -10.583 -14.332 -11.411 1.00 55.50 212 ALA A CA 1
ATOM 1716 C C . ALA A 1 212 ? -10.446 -14.964 -12.811 1.00 55.50 212 ALA A C 1
ATOM 1718 O O . ALA A 1 212 ? -10.745 -16.144 -12.992 1.00 55.50 212 ALA A O 1
ATOM 1719 N N . LYS A 1 213 ? -9.946 -14.220 -13.810 1.00 59.22 213 LYS A N 1
ATOM 1720 C CA . LYS A 1 213 ? -9.709 -14.753 -15.167 1.00 59.22 213 LYS A CA 1
ATOM 1721 C C . LYS A 1 213 ? -8.613 -15.818 -15.193 1.00 59.22 213 LYS A C 1
ATOM 1723 O O . LYS A 1 213 ? -8.723 -16.750 -15.990 1.00 59.22 213 LYS A O 1
ATOM 1728 N N . GLY A 1 214 ? -7.577 -15.679 -14.367 1.00 55.22 214 GLY A N 1
ATOM 1729 C CA . GLY A 1 214 ? -6.518 -16.676 -14.205 1.00 55.22 214 GLY A CA 1
ATOM 1730 C C . GLY A 1 214 ? -7.071 -18.004 -13.690 1.00 55.22 214 GLY A C 1
ATOM 1731 O O . GLY A 1 214 ? -6.873 -19.040 -14.325 1.00 55.22 214 GLY A O 1
ATOM 1732 N N . LEU A 1 215 ? -7.870 -17.956 -12.620 1.00 48.34 215 LEU A N 1
ATOM 1733 C CA . LEU A 1 215 ? -8.545 -19.126 -12.048 1.00 48.34 215 LEU A CA 1
ATOM 1734 C C . LEU A 1 215 ? -9.487 -19.805 -13.052 1.00 48.34 215 LEU A C 1
ATOM 1736 O O . LEU A 1 215 ? -9.427 -21.020 -13.229 1.00 48.34 215 LEU A O 1
ATOM 1740 N N . PHE A 1 216 ? -10.307 -19.038 -13.779 1.00 50.38 216 PHE A N 1
ATOM 1741 C CA . PHE A 1 216 ? -11.197 -19.603 -14.802 1.00 50.38 216 PHE A CA 1
ATOM 1742 C C . PHE A 1 216 ? -10.449 -20.301 -15.949 1.00 50.38 216 PHE A C 1
ATOM 1744 O O . PHE A 1 216 ? -10.978 -21.254 -16.519 1.00 50.38 216 PHE A O 1
ATOM 1751 N N . LYS A 1 217 ? -9.241 -19.846 -16.308 1.00 54.66 217 LYS A N 1
ATOM 1752 C CA . LYS A 1 217 ? -8.412 -20.494 -17.338 1.00 54.66 217 LYS A CA 1
ATOM 1753 C C . LYS A 1 217 ? -7.698 -21.748 -16.834 1.00 54.66 217 LYS A C 1
ATOM 1755 O O . LYS A 1 217 ? -7.466 -22.637 -17.636 1.00 54.66 217 LYS A O 1
ATOM 1760 N N . ALA A 1 218 ? -7.353 -21.815 -15.549 1.00 46.72 218 ALA A N 1
ATOM 1761 C CA . ALA A 1 218 ? -6.655 -22.960 -14.960 1.00 46.72 218 ALA A CA 1
ATOM 1762 C C . ALA A 1 218 ? -7.573 -24.167 -14.680 1.00 46.72 218 ALA A C 1
ATOM 1764 O O . ALA A 1 218 ? -7.093 -25.288 -14.552 1.00 46.72 218 ALA A O 1
ATOM 1765 N N . VAL A 1 219 ? -8.887 -23.942 -14.572 1.00 46.25 219 VAL A N 1
ATOM 1766 C CA . VAL A 1 219 ? -9.895 -24.978 -14.264 1.00 46.25 219 VAL A CA 1
ATOM 1767 C C . VAL A 1 219 ? -10.497 -25.623 -15.527 1.00 46.25 219 VAL A C 1
ATOM 1769 O O . VAL A 1 219 ? -11.251 -26.590 -15.426 1.00 46.25 219 VAL A O 1
ATOM 1772 N N . LYS A 1 220 ? -10.177 -25.115 -16.721 1.00 42.62 220 LYS A N 1
ATOM 1773 C CA . LYS A 1 220 ? -10.674 -25.629 -18.004 1.00 42.62 220 LYS A CA 1
ATOM 1774 C C . LYS A 1 220 ? -9.596 -26.402 -18.750 1.00 42.62 220 LYS A C 1
ATOM 1776 O O . LYS A 1 220 ? -9.960 -27.437 -19.349 1.00 42.62 220 LYS A O 1
#